Protein AF-0000000069290167 (afdb_homodimer)

Structure (mmCIF, N/CA/C/O backbone):
data_AF-0000000069290167-model_v1
#
loop_
_entity.id
_entity.type
_entity.pdbx_description
1 polymer 'inorganic diphosphatase'
#
loop_
_atom_site.group_PDB
_atom_site.id
_atom_site.type_symbol
_atom_site.label_atom_id
_atom_site.label_alt_id
_atom_site.label_comp_id
_atom_site.label_asym_id
_atom_site.label_entity_id
_atom_site.label_seq_id
_atom_site.pdbx_PDB_ins_code
_atom_site.Cartn_x
_atom_site.Cartn_y
_atom_site.Cartn_z
_atom_site.occupancy
_atom_site.B_iso_or_equiv
_atom_site.auth_seq_id
_atom_site.auth_comp_id
_atom_site.auth_asym_id
_atom_site.auth_atom_id
_atom_site.pdbx_PDB_model_num
ATOM 1 N N . PRO A 1 1 ? -34.781 -21.719 -12.031 1 25.48 1 PRO A N 1
ATOM 2 C CA . PRO A 1 1 ? -33.906 -22.531 -11.18 1 25.48 1 PRO A CA 1
ATOM 3 C C . PRO A 1 1 ? -32.5 -22 -11.141 1 25.48 1 PRO A C 1
ATOM 5 O O . PRO A 1 1 ? -31.859 -21.828 -12.188 1 25.48 1 PRO A O 1
ATOM 8 N N . TRP A 1 2 ? -32.188 -20.984 -10.352 1 29.31 2 TRP A N 1
ATOM 9 C CA . TRP A 1 2 ? -30.922 -20.266 -10.172 1 29.31 2 TRP A CA 1
ATOM 10 C C . TRP A 1 2 ? -29.797 -21.234 -9.797 1 29.31 2 TRP A C 1
ATOM 12 O O . TRP A 1 2 ? -29.953 -22.062 -8.898 1 29.31 2 TRP A O 1
ATOM 22 N N . TYR A 1 3 ? -29.016 -21.828 -10.672 1 30.8 3 TYR A N 1
ATOM 23 C CA . TYR A 1 3 ? -27.938 -22.797 -10.492 1 30.8 3 TYR A CA 1
ATOM 24 C C . TYR A 1 3 ? -27 -22.375 -9.367 1 30.8 3 TYR A C 1
ATOM 26 O O . TYR A 1 3 ? -26.391 -21.312 -9.422 1 30.8 3 TYR A O 1
ATOM 34 N N . ALA A 1 4 ? -27.375 -22.625 -8.078 1 32.25 4 ALA A N 1
ATOM 35 C CA . ALA A 1 4 ? -26.531 -22.547 -6.883 1 32.25 4 ALA A CA 1
ATOM 36 C C . ALA A 1 4 ? -25.203 -23.266 -7.086 1 32.25 4 ALA A C 1
ATOM 38 O O . ALA A 1 4 ? -25.188 -24.469 -7.359 1 32.25 4 ALA A O 1
ATOM 39 N N . THR A 1 5 ? -24.297 -22.688 -7.746 1 39.91 5 THR A N 1
ATOM 40 C CA . THR A 1 5 ? -22.984 -23.344 -7.711 1 39.91 5 THR A CA 1
ATOM 41 C C . THR A 1 5 ? -22.672 -23.859 -6.309 1 39.91 5 THR A C 1
ATOM 43 O O . THR A 1 5 ? -22.797 -23.125 -5.324 1 39.91 5 THR A O 1
ATOM 46 N N . PRO A 1 6 ? -22.719 -25.109 -5.984 1 36.62 6 PRO A N 1
ATOM 47 C CA . PRO A 1 6 ? -22.594 -25.719 -4.656 1 36.62 6 PRO A CA 1
ATOM 48 C C . PRO A 1 6 ? -21.469 -25.094 -3.828 1 36.62 6 PRO A C 1
ATOM 50 O O . PRO A 1 6 ? -20.312 -25.031 -4.281 1 36.62 6 PRO A O 1
ATOM 53 N N . ALA A 1 7 ? -21.719 -24.188 -3.002 1 40.5 7 ALA A N 1
ATOM 54 C CA . ALA A 1 7 ? -20.859 -23.594 -1.974 1 40.5 7 ALA A CA 1
ATOM 55 C C . ALA A 1 7 ? -19.984 -24.641 -1.307 1 40.5 7 ALA A C 1
ATOM 57 O O . ALA A 1 7 ? -18.859 -24.359 -0.917 1 40.5 7 ALA A O 1
ATOM 58 N N . ASP A 1 8 ? -20.359 -25.781 -1.118 1 41.16 8 ASP A N 1
ATOM 59 C CA . ASP A 1 8 ? -19.703 -26.875 -0.411 1 41.16 8 ASP A CA 1
ATOM 60 C C . ASP A 1 8 ? -18.422 -27.312 -1.132 1 41.16 8 ASP A C 1
ATOM 62 O O . ASP A 1 8 ? -17.391 -27.562 -0.495 1 41.16 8 ASP A O 1
ATOM 66 N N . ALA A 1 9 ? -18.469 -27.484 -2.406 1 40.62 9 ALA A N 1
ATOM 67 C CA . ALA A 1 9 ? -17.328 -27.984 -3.178 1 40.62 9 ALA A CA 1
ATOM 68 C C . ALA A 1 9 ? -16.219 -26.938 -3.24 1 40.62 9 ALA A C 1
ATOM 70 O O . ALA A 1 9 ? -15.031 -27.281 -3.248 1 40.62 9 ALA A O 1
ATOM 71 N N . SER A 1 10 ? -16.516 -25.641 -3.314 1 47.06 10 SER A N 1
ATOM 72 C CA . SER A 1 10 ? -15.523 -24.578 -3.336 1 47.06 10 SER A CA 1
ATOM 73 C C . SER A 1 10 ? -14.773 -24.484 -2.01 1 47.06 10 SER A C 1
ATOM 75 O O . SER A 1 10 ? -13.562 -24.266 -1.99 1 47.06 10 SER A O 1
ATOM 77 N N . GLU A 1 11 ? -15.523 -24.547 -0.899 1 51.75 11 GLU A N 1
ATOM 78 C CA . GLU A 1 11 ? -14.891 -24.578 0.418 1 51.75 11 GLU A CA 1
ATOM 79 C C . GLU A 1 11 ? -13.898 -25.734 0.535 1 51.75 11 GLU A C 1
ATOM 81 O O . GLU A 1 11 ? -12.836 -25.578 1.138 1 51.75 11 GLU A O 1
ATOM 86 N N . SER A 1 12 ? -14.383 -26.891 -0.003 1 53.22 12 SER A N 1
ATOM 87 C CA . SER A 1 12 ? -13.586 -28.109 0.056 1 53.22 12 SER A CA 1
ATOM 88 C C . SER A 1 12 ? -12.297 -27.969 -0.754 1 53.22 12 SER A C 1
ATOM 90 O O . SER A 1 12 ? -11.25 -28.5 -0.363 1 53.22 12 SER A O 1
ATOM 92 N N . MET A 1 13 ? -12.398 -27.266 -1.805 1 54.12 13 MET A N 1
ATOM 93 C CA . MET A 1 13 ? -11.227 -27.156 -2.664 1 54.12 13 MET A CA 1
ATOM 94 C C . MET A 1 13 ? -10.125 -26.344 -1.979 1 54.12 13 MET A C 1
ATOM 96 O O . MET A 1 13 ? -8.945 -26.672 -2.096 1 54.12 13 MET A O 1
ATOM 100 N N . TRP A 1 14 ? -10.562 -25.391 -1.121 1 61.56 14 TRP A N 1
ATOM 101 C CA . TRP A 1 14 ? -9.578 -24.531 -0.489 1 61.56 14 TRP A CA 1
ATOM 102 C C . TRP A 1 14 ? -8.789 -25.281 0.576 1 61.56 14 TRP A C 1
ATOM 104 O O . TRP A 1 14 ? -7.598 -25.016 0.773 1 61.56 14 TRP A O 1
ATOM 114 N N . HIS A 1 15 ? -9.492 -26.25 1.147 1 63.41 15 HIS A N 1
ATOM 115 C CA . HIS A 1 15 ? -8.836 -27.016 2.201 1 63.41 15 HIS A CA 1
ATOM 116 C C . HIS A 1 15 ? -7.961 -28.109 1.618 1 63.41 15 HIS A C 1
ATOM 118 O O . HIS A 1 15 ? -7.039 -28.594 2.281 1 63.41 15 HIS A O 1
ATOM 124 N N . LYS A 1 16 ? -8.172 -28.328 0.341 1 75.38 16 LYS A N 1
ATOM 125 C CA . LYS A 1 16 ? -7.48 -29.5 -0.19 1 75.38 16 LYS A CA 1
ATOM 126 C C . LYS A 1 16 ? -6.266 -29.094 -1.014 1 75.38 16 LYS A C 1
ATOM 128 O O . LYS A 1 16 ? -5.422 -29.922 -1.348 1 75.38 16 LYS A O 1
ATOM 133 N N . VAL A 1 17 ? -6.09 -27.797 -1.245 1 84.81 17 VAL A N 1
ATOM 134 C CA . VAL A 1 17 ? -4.984 -27.359 -2.084 1 84.81 17 VAL A CA 1
ATOM 135 C C . VAL A 1 17 ? -3.764 -27.062 -1.216 1 84.81 17 VAL A C 1
ATOM 137 O O . VAL A 1 17 ? -3.836 -26.25 -0.289 1 84.81 17 VAL A O 1
ATOM 140 N N . ASP A 1 18 ? -2.631 -27.781 -1.522 1 90.81 18 ASP A N 1
ATOM 141 C CA . ASP A 1 18 ? -1.394 -27.516 -0.8 1 90.81 18 ASP A CA 1
ATOM 142 C C . ASP A 1 18 ? -0.875 -26.109 -1.115 1 90.81 18 ASP A C 1
ATOM 144 O O . ASP A 1 18 ? -0.829 -25.703 -2.279 1 90.81 18 ASP A O 1
ATOM 148 N N . LEU A 1 19 ? -0.537 -25.422 -0.125 1 93.94 19 LEU A N 1
ATOM 149 C CA . LEU A 1 19 ? -0.001 -24.078 -0.269 1 93.94 19 LEU A CA 1
ATOM 150 C C . LEU A 1 19 ? 1.361 -24.109 -0.954 1 93.94 19 LEU A C 1
ATOM 152 O O . LEU A 1 19 ? 1.591 -23.359 -1.916 1 93.94 19 LEU A O 1
ATOM 156 N N . THR A 1 20 ? 2.271 -24.938 -0.465 1 96.5 20 THR A N 1
ATOM 157 C CA . THR A 1 20 ? 3.646 -24.969 -0.954 1 96.5 20 THR A CA 1
ATOM 158 C C . THR A 1 20 ? 3.785 -25.953 -2.115 1 96.5 20 THR A C 1
ATOM 160 O O . THR A 1 20 ? 3.029 -26.922 -2.213 1 96.5 20 THR A O 1
ATOM 163 N N . VAL A 1 21 ? 4.711 -25.656 -2.941 1 96.5 21 VAL A N 1
ATOM 164 C CA . VAL A 1 21 ? 5.016 -26.5 -4.086 1 96.5 21 VAL A CA 1
ATOM 165 C C . VAL A 1 21 ? 6.281 -27.312 -3.812 1 96.5 21 VAL A C 1
ATOM 167 O O . VAL A 1 21 ? 7.316 -26.75 -3.443 1 96.5 21 VAL A O 1
ATOM 170 N N . ARG A 1 22 ? 6.172 -28.562 -3.967 1 95.69 22 ARG A N 1
ATOM 171 C CA . ARG A 1 22 ? 7.309 -29.469 -3.816 1 95.69 22 ARG A CA 1
ATOM 172 C C . ARG A 1 22 ? 7.695 -30.094 -5.152 1 95.69 22 ARG A C 1
ATOM 174 O O . ARG A 1 22 ? 6.844 -30.281 -6.023 1 95.69 22 ARG A O 1
ATOM 181 N N . ASP A 1 23 ? 9 -30.297 -5.262 1 94.25 23 ASP A N 1
ATOM 182 C CA . ASP A 1 23 ? 9.438 -30.922 -6.508 1 94.25 23 ASP A CA 1
ATOM 183 C C . ASP A 1 23 ? 9.367 -32.438 -6.422 1 94.25 23 ASP A C 1
ATOM 185 O O . ASP A 1 23 ? 8.789 -33 -5.484 1 94.25 23 ASP A O 1
ATOM 189 N N . TRP A 1 24 ? 9.922 -33.094 -7.543 1 92.69 24 TRP A N 1
ATOM 190 C CA . TRP A 1 24 ? 9.812 -34.531 -7.668 1 92.69 24 TRP A CA 1
ATOM 191 C C . TRP A 1 24 ? 10.594 -35.25 -6.562 1 92.69 24 TRP A C 1
ATOM 193 O O . TRP A 1 24 ? 10.383 -36.438 -6.301 1 92.69 24 TRP A O 1
ATOM 203 N N . LEU A 1 25 ? 11.539 -34.594 -5.914 1 95.88 25 LEU A N 1
ATOM 204 C CA . LEU A 1 25 ? 12.32 -35.125 -4.809 1 95.88 25 LEU A CA 1
ATOM 205 C C . LEU A 1 25 ? 11.688 -34.781 -3.467 1 95.88 25 LEU A C 1
ATOM 207 O O . LEU A 1 25 ? 12.289 -35 -2.414 1 95.88 25 LEU A O 1
ATOM 211 N N . ASP A 1 26 ? 10.555 -34.125 -3.512 1 94.31 26 ASP A N 1
ATOM 212 C CA . ASP A 1 26 ? 9.805 -33.719 -2.33 1 94.31 26 ASP A CA 1
ATOM 213 C C . ASP A 1 26 ? 10.5 -32.531 -1.626 1 94.31 26 ASP A C 1
ATOM 215 O O . ASP A 1 26 ? 10.422 -32.406 -0.402 1 94.31 26 ASP A O 1
ATOM 219 N N . GLU A 1 27 ? 11.273 -31.844 -2.359 1 95.5 27 GLU A N 1
ATOM 220 C CA . GLU A 1 27 ? 11.938 -30.672 -1.821 1 95.5 27 GLU A CA 1
ATOM 221 C C . GLU A 1 27 ? 11.094 -29.406 -2.039 1 95.5 27 GLU A C 1
ATOM 223 O O . GLU A 1 27 ? 10.445 -29.266 -3.076 1 95.5 27 GLU A O 1
ATOM 228 N N . ASP A 1 28 ? 11.156 -28.531 -1.048 1 95.75 28 ASP A N 1
ATOM 229 C CA . ASP A 1 28 ? 10.469 -27.25 -1.151 1 95.75 28 ASP A CA 1
ATOM 230 C C . ASP A 1 28 ? 11.062 -26.406 -2.273 1 95.75 28 ASP A C 1
ATOM 232 O O . ASP A 1 28 ? 12.258 -26.109 -2.273 1 95.75 28 ASP A O 1
ATOM 236 N N . THR A 1 29 ? 10.258 -25.953 -3.252 1 96.62 29 THR A N 1
ATOM 237 C CA . THR A 1 29 ? 10.711 -25.188 -4.41 1 96.62 29 THR A CA 1
ATOM 238 C C . THR A 1 29 ? 10.773 -23.703 -4.086 1 96.62 29 THR A C 1
ATOM 240 O O . THR A 1 29 ? 11.367 -22.922 -4.836 1 96.62 29 THR A O 1
ATOM 243 N N . GLY A 1 30 ? 10.141 -23.25 -2.967 1 96.19 30 GLY A N 1
ATOM 244 C CA . GLY A 1 30 ? 10.016 -21.828 -2.652 1 96.19 30 GLY A CA 1
ATOM 245 C C . GLY A 1 30 ? 8.836 -21.172 -3.338 1 96.19 30 GLY A C 1
ATOM 246 O O . GLY A 1 30 ? 8.617 -19.969 -3.182 1 96.19 30 GLY A O 1
ATOM 247 N N . LEU A 1 31 ? 8.164 -21.938 -4.133 1 98.12 31 LEU A N 1
ATOM 248 C CA . LEU A 1 31 ? 6.973 -21.453 -4.809 1 98.12 31 LEU A CA 1
ATOM 249 C C . LEU A 1 31 ? 5.719 -21.781 -4.004 1 98.12 31 LEU A C 1
ATOM 251 O O . LEU A 1 31 ? 5.754 -22.625 -3.111 1 98.12 31 LEU A O 1
ATOM 255 N N . PHE A 1 32 ? 4.66 -21.078 -4.293 1 98.12 32 PHE A N 1
ATOM 256 C CA . PHE A 1 32 ? 3.371 -21.281 -3.643 1 98.12 32 PHE A CA 1
ATOM 257 C C . PHE A 1 32 ? 2.26 -21.422 -4.676 1 98.12 32 PHE A C 1
ATOM 259 O O . PHE A 1 32 ? 2.438 -21.062 -5.84 1 98.12 32 PHE A O 1
ATOM 266 N N . ARG A 1 33 ? 1.179 -22 -4.207 1 97.31 33 ARG A N 1
ATOM 267 C CA . ARG A 1 33 ? -0.04 -22.031 -5.008 1 97.31 33 ARG A CA 1
ATOM 268 C C . ARG A 1 33 ? -1.049 -21 -4.504 1 97.31 33 ARG A C 1
ATOM 270 O O . ARG A 1 33 ? -1.211 -20.828 -3.293 1 97.31 33 ARG A O 1
ATOM 277 N N . TYR A 1 34 ? -1.614 -20.266 -5.402 1 96.31 34 TYR A N 1
ATOM 278 C CA . TYR A 1 34 ? -2.76 -19.422 -5.062 1 96.31 34 TYR A CA 1
ATOM 279 C C . TYR A 1 34 ? -3.967 -19.781 -5.922 1 96.31 34 TYR A C 1
ATOM 281 O O . TYR A 1 34 ? -3.826 -20.406 -6.973 1 96.31 34 TYR A O 1
ATOM 289 N N . VAL A 1 35 ? -5.215 -19.438 -5.438 1 94.31 35 VAL A N 1
ATOM 290 C CA . VAL A 1 35 ? -6.457 -19.609 -6.184 1 94.31 35 VAL A CA 1
ATOM 291 C C . VAL A 1 35 ? -6.934 -18.25 -6.695 1 94.31 35 VAL A C 1
ATOM 293 O O . VAL A 1 35 ? -7.145 -17.328 -5.91 1 94.31 35 VAL A O 1
ATOM 296 N N . ASN A 1 36 ? -7.035 -18.156 -8.016 1 94.94 36 ASN A N 1
ATOM 297 C CA . ASN A 1 36 ? -7.473 -16.875 -8.586 1 94.94 36 ASN A CA 1
ATOM 298 C C . ASN A 1 36 ? -8.977 -16.688 -8.414 1 94.94 36 ASN A C 1
ATOM 300 O O . ASN A 1 36 ? -9.758 -17.594 -8.656 1 94.94 36 ASN A O 1
ATOM 304 N N . GLU A 1 37 ? -9.383 -15.531 -8.023 1 92.12 37 GLU A N 1
ATOM 305 C CA . GLU A 1 37 ? -10.789 -15.211 -7.762 1 92.12 37 GLU A CA 1
ATOM 306 C C . GLU A 1 37 ? -11.289 -14.117 -8.703 1 92.12 37 GLU A C 1
ATOM 308 O O . GLU A 1 37 ? -12.477 -14.062 -9.016 1 92.12 37 GLU A O 1
ATOM 313 N N . MET A 1 38 ? -10.438 -13.25 -9.109 1 93.25 38 MET A N 1
ATOM 314 C CA . MET A 1 38 ? -10.781 -12.133 -9.977 1 93.25 38 MET A CA 1
ATOM 315 C C . MET A 1 38 ? -9.742 -11.953 -11.086 1 93.25 38 MET A C 1
ATOM 317 O O . MET A 1 38 ? -8.633 -11.484 -10.828 1 93.25 38 MET A O 1
ATOM 321 N N . PRO A 1 39 ? -10.156 -12.281 -12.297 1 96.06 39 PRO A N 1
ATOM 322 C CA . PRO A 1 39 ? -9.211 -12.203 -13.414 1 96.06 39 PRO A CA 1
ATOM 323 C C . PRO A 1 39 ? -8.836 -10.766 -13.766 1 96.06 39 PRO A C 1
ATOM 325 O O . PRO A 1 39 ? -9.656 -9.852 -13.617 1 96.06 39 PRO A O 1
ATOM 328 N N . LEU A 1 40 ? -7.629 -10.609 -14.25 1 94.94 40 LEU A N 1
ATOM 329 C CA . LEU A 1 40 ? -7.188 -9.344 -14.812 1 94.94 40 LEU A CA 1
ATOM 330 C C . LEU A 1 40 ? -8.219 -8.797 -15.789 1 94.94 40 LEU A C 1
ATOM 332 O O . LEU A 1 40 ? -8.742 -9.531 -16.625 1 94.94 40 LEU A O 1
ATOM 336 N N . GLY A 1 41 ? -8.586 -7.445 -15.594 1 93.06 41 GLY A N 1
ATOM 337 C CA . GLY A 1 41 ? -9.484 -6.797 -16.531 1 93.06 41 GLY A CA 1
ATOM 338 C C . GLY A 1 41 ? -10.945 -6.961 -16.156 1 93.06 41 GLY A C 1
ATOM 339 O O . GLY A 1 41 ? -11.82 -6.352 -16.781 1 93.06 41 GLY A O 1
ATOM 340 N N . ALA A 1 42 ? -11.266 -7.902 -15.188 1 89.94 42 ALA A N 1
ATOM 341 C CA . ALA A 1 42 ? -12.648 -8.07 -14.75 1 89.94 42 ALA A CA 1
ATOM 342 C C . ALA A 1 42 ? -13.195 -6.785 -14.141 1 89.94 42 ALA A C 1
ATOM 344 O O . ALA A 1 42 ? -12.43 -5.977 -13.602 1 89.94 42 ALA A O 1
ATOM 345 N N . LEU A 1 43 ? -14.516 -6.594 -14.258 1 79.88 43 LEU A N 1
ATOM 346 C CA . LEU A 1 43 ? -15.164 -5.453 -13.625 1 79.88 43 LEU A CA 1
ATOM 347 C C . LEU A 1 43 ? -15.531 -5.766 -12.18 1 79.88 43 LEU A C 1
ATOM 349 O O . LEU A 1 43 ? -15.953 -6.883 -11.867 1 79.88 43 LEU A O 1
ATOM 353 N N . GLN A 1 44 ? -14.93 -5.082 -11.266 1 63.75 44 GLN A N 1
ATOM 354 C CA . GLN A 1 44 ? -15.211 -5.293 -9.852 1 63.75 44 GLN A CA 1
ATOM 355 C C . GLN A 1 44 ? -16.688 -5.082 -9.547 1 63.75 44 GLN A C 1
ATOM 357 O O . GLN A 1 44 ? -17.297 -4.117 -10.016 1 63.75 44 GLN A O 1
ATOM 362 N N . LYS A 1 45 ? -17.406 -6.316 -9.188 1 50.53 45 LYS A N 1
ATOM 363 C CA . LYS A 1 45 ? -18.797 -6.191 -8.75 1 50.53 45 LYS A CA 1
ATOM 364 C C . LYS A 1 45 ? -18.906 -5.301 -7.516 1 50.53 45 LYS A C 1
ATOM 366 O O . LYS A 1 45 ? -17.984 -5.262 -6.688 1 50.53 45 LYS A O 1
ATOM 371 N N . PHE A 1 46 ? -19.953 -4.457 -7.598 1 40.69 46 PHE A N 1
ATOM 372 C CA . PHE A 1 46 ? -20.312 -3.543 -6.52 1 40.69 46 PHE A CA 1
ATOM 373 C C . PHE A 1 46 ? -20.688 -4.312 -5.258 1 40.69 46 PHE A C 1
ATOM 375 O O . PHE A 1 46 ? -21.594 -5.148 -5.281 1 40.69 46 PHE A O 1
ATOM 382 N N . GLU A 1 47 ? -19.984 -5 -4.59 1 38.22 47 GLU A N 1
ATOM 383 C CA . GLU A 1 47 ? -20.641 -5.383 -3.342 1 38.22 47 GLU A CA 1
ATOM 384 C C . GLU A 1 47 ? -20.828 -4.176 -2.43 1 38.22 47 GLU A C 1
ATOM 386 O O . GLU A 1 47 ? -19.891 -3.441 -2.15 1 38.22 47 GLU A O 1
ATOM 391 N N . VAL A 1 48 ? -22.078 -3.504 -2.562 1 31.48 48 VAL A N 1
ATOM 392 C CA . VAL A 1 48 ? -22.484 -2.566 -1.521 1 31.48 48 VAL A CA 1
ATOM 393 C C . VAL A 1 48 ? -22.344 -3.223 -0.151 1 31.48 48 VAL A C 1
ATOM 395 O O . VAL A 1 48 ? -22.875 -4.316 0.077 1 31.48 48 VAL A O 1
ATOM 398 N N . GLN A 1 49 ? -21.312 -3.098 0.485 1 31.67 49 GLN A N 1
ATOM 399 C CA . GLN A 1 49 ? -21.438 -3.449 1.895 1 31.67 49 GLN A CA 1
ATOM 400 C C . GLN A 1 49 ? -22.75 -2.926 2.475 1 31.67 49 GLN A C 1
ATOM 402 O O . GLN A 1 49 ? -22.922 -1.72 2.664 1 31.67 49 GLN A O 1
ATOM 407 N N . THR A 1 50 ? -23.875 -3.572 1.972 1 28.38 50 THR A N 1
ATOM 408 C CA . THR A 1 50 ? -25.047 -3.406 2.83 1 28.38 50 THR A CA 1
ATOM 409 C C . THR A 1 50 ? -24.766 -3.961 4.227 1 28.38 50 THR A C 1
ATOM 411 O O . THR A 1 50 ? -24.609 -5.172 4.398 1 28.38 50 THR A O 1
ATOM 414 N N . THR A 1 51 ? -24 -3.463 5.059 1 28.05 51 THR A N 1
ATOM 415 C CA . THR A 1 51 ? -24.047 -3.814 6.473 1 28.05 51 THR A CA 1
ATOM 416 C C . THR A 1 51 ? -25.484 -3.906 6.961 1 28.05 51 THR A C 1
ATOM 418 O O . THR A 1 51 ? -25.766 -4.457 8.031 1 28.05 51 THR A O 1
ATOM 421 N N . LEU A 1 52 ? -26.469 -3.111 6.645 1 25.02 52 LEU A N 1
ATOM 422 C CA . LEU A 1 52 ? -27.391 -3.07 7.777 1 25.02 52 LEU A CA 1
ATOM 423 C C . LEU A 1 52 ? -28.25 -4.324 7.82 1 25.02 52 LEU A C 1
ATOM 425 O O . LEU A 1 52 ? -28.625 -4.785 8.898 1 25.02 52 LEU A O 1
ATOM 429 N N . ALA A 1 53 ? -29.109 -4.758 6.961 1 23.72 53 ALA A N 1
ATOM 430 C CA . ALA A 1 53 ? -30.297 -5.41 7.539 1 23.72 53 ALA A CA 1
ATOM 431 C C . ALA A 1 53 ? -30.016 -6.879 7.836 1 23.72 53 ALA A C 1
ATOM 433 O O . ALA A 1 53 ? -30.406 -7.395 8.891 1 23.72 53 ALA A O 1
ATOM 434 N N . THR A 1 54 ? -30.109 -7.934 6.961 1 25.58 54 THR A N 1
ATOM 435 C CA . THR A 1 54 ? -30.609 -9.25 7.352 1 25.58 54 THR A CA 1
ATOM 436 C C . THR A 1 54 ? -29.516 -10.07 8.016 1 25.58 54 THR A C 1
ATOM 438 O O . THR A 1 54 ? -28.328 -9.867 7.742 1 25.58 54 THR A O 1
ATOM 441 N N . ASN A 1 55 ? -29.703 -11.203 8.922 1 25.89 55 ASN A N 1
ATOM 442 C CA . ASN A 1 55 ? -29.234 -12.203 9.875 1 25.89 55 ASN A CA 1
ATOM 443 C C . ASN A 1 55 ? -28 -12.938 9.359 1 25.89 55 ASN A C 1
ATOM 445 O O . ASN A 1 55 ? -26.969 -12.977 10.023 1 25.89 55 ASN A O 1
ATOM 449 N N . VAL A 1 56 ? -27.891 -14.523 9.094 1 26.48 56 VAL A N 1
ATOM 450 C CA . VAL A 1 56 ? -27.156 -15.789 9.102 1 26.48 56 VAL A CA 1
ATOM 451 C C . VAL A 1 56 ? -26.234 -15.859 7.891 1 26.48 56 VAL A C 1
ATOM 453 O O . VAL A 1 56 ? -25.328 -16.703 7.836 1 26.48 56 VAL A O 1
ATOM 456 N N . ILE A 1 57 ? -26.312 -15.844 6.664 1 28.62 57 ILE A N 1
ATOM 457 C CA . ILE A 1 57 ? -25.203 -16.234 5.793 1 28.62 57 ILE A CA 1
ATOM 458 C C . ILE A 1 57 ? -24.047 -15.266 5.969 1 28.62 57 ILE A C 1
ATOM 460 O O . ILE A 1 57 ? -24.141 -14.094 5.59 1 28.62 57 ILE A O 1
ATOM 464 N N . ARG A 1 58 ? -23.062 -14.961 7.141 1 27.34 58 ARG A N 1
ATOM 465 C CA . ARG A 1 58 ? -22.562 -13.883 7.988 1 27.34 58 ARG A CA 1
ATOM 466 C C . ARG A 1 58 ? -21.406 -13.156 7.328 1 27.34 58 ARG A C 1
ATOM 468 O O . ARG A 1 58 ? -20.297 -13.695 7.258 1 27.34 58 ARG A O 1
ATOM 475 N N . GLU A 1 59 ? -21.422 -12.516 6.156 1 29.94 59 GLU A N 1
ATOM 476 C CA . GLU A 1 59 ? -20.578 -11.68 5.305 1 29.94 59 GLU A CA 1
ATOM 477 C C . GLU A 1 59 ? -19.844 -10.625 6.121 1 29.94 59 GLU A C 1
ATOM 479 O O . GLU A 1 59 ? -20.438 -9.641 6.559 1 29.94 59 GLU A O 1
ATOM 484 N N . ASP A 1 60 ? -19.031 -10.969 7.078 1 29.84 60 ASP A N 1
ATOM 485 C CA . ASP A 1 60 ? -18.516 -10.039 8.078 1 29.84 60 ASP A CA 1
ATOM 486 C C . ASP A 1 60 ? -17.984 -8.766 7.426 1 29.84 60 ASP A C 1
ATOM 488 O O . ASP A 1 60 ? -17.328 -8.82 6.387 1 29.84 60 ASP A O 1
ATOM 492 N N . ALA A 1 61 ? -18.5 -7.562 7.777 1 28.05 61 ALA A N 1
ATOM 493 C CA . ALA A 1 61 ? -18.656 -6.152 7.43 1 28.05 61 ALA A CA 1
ATOM 494 C C . ALA A 1 61 ? -17.297 -5.496 7.199 1 28.05 61 ALA A C 1
ATOM 496 O O . ALA A 1 61 ? -17.172 -4.555 6.41 1 28.05 61 ALA A O 1
ATOM 497 N N . LYS A 1 62 ? -16.406 -5.539 8.188 1 32.16 62 LYS A N 1
ATOM 498 C CA . LYS A 1 62 ? -15.43 -4.461 8.273 1 32.16 62 LYS A CA 1
ATOM 499 C C . LYS A 1 62 ? -14.367 -4.594 7.18 1 32.16 62 LYS A C 1
ATOM 501 O O . LYS A 1 62 ? -13.391 -3.85 7.164 1 32.16 62 LYS A O 1
ATOM 506 N N . GLY A 1 63 ? -14.094 -5.766 6.641 1 32.97 63 GLY A N 1
ATOM 507 C CA . GLY A 1 63 ? -12.836 -5.914 5.922 1 32.97 63 GLY A CA 1
ATOM 508 C C . GLY A 1 63 ? -12.781 -5.086 4.652 1 32.97 63 GLY A C 1
ATOM 509 O O . GLY A 1 63 ? -11.812 -4.355 4.426 1 32.97 63 GLY A O 1
ATOM 510 N N . SER A 1 64 ? -13.352 -5.672 3.549 1 31.75 64 SER A N 1
ATOM 511 C CA . SER A 1 64 ? -13.008 -5.223 2.205 1 31.75 64 SER A CA 1
ATOM 512 C C . SER A 1 64 ? -13.555 -3.824 1.934 1 31.75 64 SER A C 1
ATOM 514 O O . SER A 1 64 ? -14.758 -3.652 1.724 1 31.75 64 SER A O 1
ATOM 516 N N . ARG A 1 65 ? -13.125 -2.881 2.627 1 31.53 65 ARG A N 1
ATOM 517 C CA . ARG A 1 65 ? -13.602 -1.584 2.16 1 31.53 65 ARG A CA 1
AT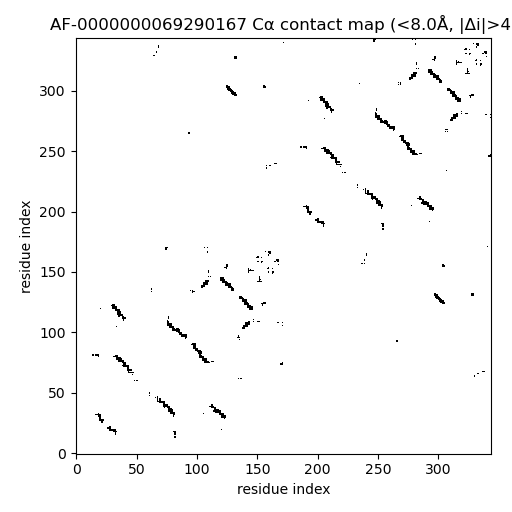OM 518 C C . ARG A 1 65 ? -13.352 -1.412 0.667 1 31.53 65 ARG A C 1
ATOM 520 O O . ARG A 1 65 ? -12.234 -1.08 0.256 1 31.53 65 ARG A O 1
ATOM 527 N N . LYS A 1 66 ? -14.008 -2.26 -0.138 1 32.66 66 LYS A N 1
ATOM 528 C CA . LYS A 1 66 ? -14.023 -2.166 -1.595 1 32.66 66 LYS A CA 1
ATOM 529 C C . LYS A 1 66 ? -14.547 -0.808 -2.055 1 32.66 66 LYS A C 1
ATOM 531 O O . LYS A 1 66 ? -15.703 -0.468 -1.81 1 32.66 66 LYS A O 1
ATOM 536 N N . LEU A 1 67 ? -13.914 0.198 -1.767 1 33.88 67 LEU A N 1
ATOM 537 C CA . LEU A 1 67 ? -14.359 1.39 -2.48 1 33.88 67 LEU A CA 1
ATOM 538 C C . LEU A 1 67 ? -14.664 1.065 -3.939 1 33.88 67 LEU A C 1
ATOM 540 O O . LEU A 1 67 ? -13.875 0.406 -4.613 1 33.88 67 LEU A O 1
ATOM 544 N N . GLN A 1 68 ? -15.953 0.988 -4.266 1 36.44 68 GLN A N 1
ATOM 545 C CA . GLN A 1 68 ? -16.75 0.692 -5.445 1 36.44 68 GLN A CA 1
ATOM 546 C C . GLN A 1 68 ? -16.312 1.543 -6.637 1 36.44 68 GLN A C 1
ATOM 548 O O . GLN A 1 68 ? -16.516 2.76 -6.641 1 36.44 68 GLN A O 1
ATOM 553 N N . ALA A 1 69 ? -15.117 1.784 -7.055 1 38.78 69 ALA A N 1
ATOM 554 C CA . ALA A 1 69 ? -15.148 2.42 -8.367 1 38.78 69 ALA A CA 1
ATOM 555 C C . ALA A 1 69 ? -15.883 1.549 -9.383 1 38.78 69 ALA A C 1
ATOM 557 O O . ALA A 1 69 ? -15.438 0.44 -9.695 1 38.78 69 ALA A O 1
ATOM 558 N N . PHE A 1 70 ? -17.141 1.591 -9.641 1 48.12 70 PHE A N 1
ATOM 559 C CA . PHE A 1 70 ? -18 1.081 -10.703 1 48.12 70 PHE A CA 1
ATOM 560 C C . PHE A 1 70 ? -17.328 1.27 -12.062 1 48.12 70 PHE A C 1
ATOM 562 O O . PHE A 1 70 ? -16.828 2.354 -12.375 1 48.12 70 PHE A O 1
ATOM 569 N N . GLY A 1 71 ? -16.781 0.275 -12.57 1 62.22 71 GLY A N 1
ATOM 570 C CA . GLY A 1 71 ? -16.641 0.268 -14.023 1 62.22 71 GLY A CA 1
ATOM 571 C C . GLY A 1 71 ? -15.203 0.174 -14.492 1 62.22 71 GLY A C 1
ATOM 572 O O . GLY A 1 71 ? -14.945 -0.033 -15.68 1 62.22 71 GLY A O 1
ATOM 573 N N . LYS A 1 72 ? -14.297 0.304 -13.523 1 74 72 LYS A N 1
ATOM 574 C CA . LYS A 1 72 ? -12.961 0.25 -14.109 1 74 72 LYS A CA 1
ATOM 575 C C . LYS A 1 72 ? -12.375 -1.157 -14.023 1 74 72 LYS A C 1
ATOM 577 O O . LYS A 1 72 ? -12.508 -1.826 -12.992 1 74 72 LYS A O 1
ATOM 582 N N . PRO A 1 73 ? -11.922 -1.647 -15.109 1 87.69 73 PRO A N 1
ATOM 583 C CA . PRO A 1 73 ? -11.258 -2.955 -15.086 1 87.69 73 PRO A CA 1
ATOM 584 C C . PRO A 1 73 ? -10.117 -3.021 -14.078 1 87.69 73 PRO A C 1
ATOM 586 O O . PRO A 1 73 ? -9.367 -2.051 -13.914 1 87.69 73 PRO A O 1
ATOM 589 N N . VAL A 1 74 ? -10.055 -4.18 -13.328 1 90 74 VAL A N 1
ATOM 590 C CA . VAL A 1 74 ? -8.969 -4.344 -12.367 1 90 74 VAL A CA 1
ATOM 591 C C . VAL A 1 74 ? -7.652 -4.582 -13.094 1 90 74 VAL A C 1
ATOM 593 O O . VAL A 1 74 ? -7.609 -5.312 -14.086 1 90 74 VAL A O 1
ATOM 596 N N . PRO A 1 75 ? -6.508 -4.043 -12.609 1 92.88 75 PRO A N 1
ATOM 597 C CA . PRO A 1 75 ? -5.23 -4.098 -13.328 1 92.88 75 PRO A CA 1
ATOM 598 C C . PRO A 1 75 ? -4.355 -5.266 -12.883 1 92.88 75 PRO A C 1
ATOM 600 O O . PRO A 1 75 ? -3.131 -5.215 -13.023 1 92.88 75 PRO A O 1
ATOM 603 N N . PHE A 1 76 ? -4.898 -6.309 -12.297 1 95.25 76 PHE A N 1
ATOM 604 C CA . PHE A 1 76 ? -4.156 -7.469 -11.82 1 95.25 76 PHE A CA 1
ATOM 605 C C . PHE A 1 76 ? -5.066 -8.688 -11.703 1 95.25 76 PHE A C 1
ATOM 607 O O . PHE A 1 76 ? -6.293 -8.555 -11.766 1 95.25 76 PHE A O 1
ATOM 614 N N . ASN A 1 77 ? -4.531 -9.883 -11.734 1 95.94 77 ASN A N 1
ATOM 615 C CA . ASN A 1 77 ? -5.234 -11.039 -11.195 1 95.94 77 ASN A CA 1
ATOM 616 C C . ASN A 1 77 ? -5.242 -11.039 -9.672 1 95.94 77 ASN A C 1
ATOM 618 O O . ASN A 1 77 ? -4.242 -10.688 -9.039 1 95.94 77 ASN A O 1
ATOM 622 N N . TYR A 1 78 ? -6.375 -11.383 -9.117 1 95.75 78 TYR A N 1
ATOM 623 C CA . TYR A 1 78 ? -6.539 -11.305 -7.668 1 95.75 78 TYR A CA 1
ATOM 624 C C . TYR A 1 78 ? -7.078 -12.609 -7.105 1 95.75 78 TYR A C 1
ATOM 626 O O . TYR A 1 78 ? -8.016 -13.195 -7.656 1 95.75 78 TYR A O 1
ATOM 634 N N . GLY A 1 79 ? -6.406 -13.047 -6.031 1 94.31 79 GLY A N 1
ATOM 635 C CA . GLY A 1 79 ? -6.852 -14.273 -5.398 1 94.31 79 GLY A CA 1
ATOM 636 C C . GLY A 1 79 ? -6.379 -14.414 -3.965 1 94.31 79 GLY A C 1
ATOM 637 O O . GLY A 1 79 ? -6.254 -13.422 -3.244 1 94.31 79 GLY A O 1
ATOM 638 N N . CYS A 1 80 ? -6.25 -15.672 -3.527 1 93.38 80 CYS A N 1
ATOM 639 C CA . CYS A 1 80 ? -5.848 -15.906 -2.146 1 93.38 80 CYS A CA 1
ATOM 640 C C . CYS A 1 80 ? -4.992 -17.156 -2.035 1 93.38 80 CYS A C 1
ATOM 642 O O . CYS A 1 80 ? -5.023 -18.016 -2.918 1 93.38 80 CYS A O 1
ATOM 644 N N . PHE A 1 81 ? -4.129 -17.188 -1.038 1 94.44 81 PHE A N 1
ATOM 645 C CA . PHE A 1 81 ? -3.385 -18.375 -0.682 1 94.44 81 PHE A CA 1
ATOM 646 C C . PHE A 1 81 ? -4.262 -19.359 0.099 1 94.44 81 PHE A C 1
ATOM 648 O O . PHE A 1 81 ? -4.859 -18.984 1.112 1 94.44 81 PHE A O 1
ATOM 655 N N . PRO A 1 82 ? -4.34 -20.562 -0.355 1 89.69 82 PRO A N 1
ATOM 656 C CA . PRO A 1 82 ? -5.086 -21.547 0.431 1 89.69 82 PRO A CA 1
ATOM 657 C C . PRO A 1 82 ? -4.426 -21.859 1.772 1 89.69 82 PRO A C 1
ATOM 659 O O . PRO A 1 82 ? -3.23 -21.609 1.948 1 89.69 82 PRO A O 1
ATOM 662 N N . GLN A 1 83 ? -5.188 -22.281 2.771 1 82.56 83 GLN A N 1
ATOM 663 C CA . GLN A 1 83 ? -4.73 -22.797 4.062 1 82.56 83 GLN A CA 1
ATOM 664 C C . GLN A 1 83 ? -4.094 -21.688 4.891 1 82.56 83 GLN A C 1
ATOM 666 O O . GLN A 1 83 ? -3.164 -21.938 5.664 1 82.56 83 GLN A O 1
ATOM 671 N N . THR A 1 84 ? -4.289 -20.5 4.633 1 80.44 84 THR A N 1
ATOM 672 C CA . THR A 1 84 ? -3.729 -19.391 5.406 1 80.44 84 THR A CA 1
ATOM 673 C C . THR A 1 84 ? -4.801 -18.734 6.273 1 80.44 84 THR A C 1
ATOM 675 O O . THR A 1 84 ? -4.59 -17.656 6.816 1 80.44 84 THR A O 1
ATOM 678 N N . TYR A 1 85 ? -5.836 -19.422 6.492 1 70.19 85 TYR A N 1
ATOM 679 C CA . TYR A 1 85 ? -6.883 -18.891 7.355 1 70.19 85 TYR A CA 1
ATOM 680 C C . TYR A 1 85 ? -6.367 -18.672 8.773 1 70.19 85 TYR A C 1
ATOM 682 O O . TYR A 1 85 ? -5.535 -19.438 9.266 1 70.19 85 TYR A O 1
ATOM 690 N N . ARG A 1 86 ? -6.414 -17.422 9.18 1 59.28 86 ARG A N 1
ATOM 691 C CA . ARG A 1 86 ? -5.965 -17.156 10.539 1 59.28 86 ARG A CA 1
ATOM 692 C C . ARG A 1 86 ? -7.059 -17.469 11.555 1 59.28 86 ARG A C 1
ATOM 694 O O . ARG A 1 86 ? -8.25 -17.359 11.25 1 59.28 86 ARG A O 1
ATOM 701 N N . ASP A 1 87 ? -6.582 -18.234 12.617 1 55.25 87 ASP A N 1
ATOM 702 C CA . ASP A 1 87 ? -7.453 -18.453 13.766 1 55.25 87 ASP A CA 1
ATOM 703 C C . ASP A 1 87 ? -7.984 -17.141 14.32 1 55.25 87 ASP A C 1
ATOM 705 O O . ASP A 1 87 ? -7.207 -16.234 14.648 1 55.25 87 ASP A O 1
ATOM 709 N N . PRO A 1 88 ? -9.305 -16.922 14.156 1 53.28 88 PRO A N 1
ATOM 710 C CA . PRO A 1 88 ? -9.891 -15.672 14.656 1 53.28 88 PRO A CA 1
ATOM 711 C C . PRO A 1 88 ? -9.375 -15.297 16.047 1 53.28 88 PRO A C 1
ATOM 713 O O . PRO A 1 88 ? -9.398 -14.117 16.406 1 53.28 88 PRO A O 1
ATOM 716 N N . GLN A 1 89 ? -8.969 -16.25 16.781 1 52.72 89 GLN A N 1
ATOM 717 C CA . GLN A 1 89 ? -8.508 -15.992 18.141 1 52.72 89 GLN A CA 1
ATOM 718 C C . GLN A 1 89 ? -7.074 -15.469 18.141 1 52.72 89 GLN A C 1
ATOM 720 O O . GLN A 1 89 ? -6.594 -14.961 19.156 1 52.72 89 GLN A O 1
ATOM 725 N N . GLU A 1 90 ? -6.441 -15.672 17.109 1 50.78 90 GLU A N 1
ATOM 726 C CA . GLU A 1 90 ? -5.027 -15.312 17.078 1 50.78 90 GLU A CA 1
ATOM 727 C C . GLU A 1 90 ? -4.82 -13.906 16.531 1 50.78 90 GLU A C 1
ATOM 729 O O . GLU A 1 90 ? -5.387 -13.547 15.5 1 50.78 90 GLU A O 1
ATOM 734 N N . ARG A 1 91 ? -4.547 -12.992 17.406 1 48.38 91 ARG A N 1
ATOM 735 C CA . ARG A 1 91 ? -4.254 -11.586 17.125 1 48.38 91 ARG A CA 1
ATOM 736 C C . ARG A 1 91 ? -2.992 -11.453 16.281 1 48.38 91 ARG A C 1
ATOM 738 O O . ARG A 1 91 ? -2.1 -12.305 16.359 1 48.38 91 ARG A O 1
ATOM 745 N N . ASP A 1 92 ? -3.133 -10.734 15.188 1 52.25 92 ASP A N 1
ATOM 746 C CA . ASP A 1 92 ? -1.922 -10.531 14.398 1 52.25 92 ASP A CA 1
ATOM 747 C C . ASP A 1 92 ? -0.769 -10.047 15.281 1 52.25 92 ASP A C 1
ATOM 749 O O . ASP A 1 92 ? -0.981 -9.312 16.234 1 52.25 92 ASP A O 1
ATOM 753 N N . ASP A 1 93 ? 0.208 -10.805 15.25 1 47.16 93 ASP A N 1
ATOM 754 C CA . ASP A 1 93 ? 1.349 -10.531 16.125 1 47.16 93 ASP A CA 1
ATOM 755 C C . ASP A 1 93 ? 1.807 -9.078 15.984 1 47.16 93 ASP A C 1
ATOM 757 O O . ASP A 1 93 ? 2.42 -8.531 16.906 1 47.16 93 ASP A O 1
ATOM 761 N N . ILE A 1 94 ? 1.645 -8.68 14.766 1 47 94 ILE A N 1
ATOM 762 C CA . ILE A 1 94 ? 2.311 -7.391 14.594 1 47 94 ILE A CA 1
ATOM 763 C C . ILE A 1 94 ? 1.398 -6.273 15.094 1 47 94 ILE A C 1
ATOM 765 O O . ILE A 1 94 ? 1.839 -5.383 15.828 1 47 94 ILE A O 1
ATOM 769 N N . TYR A 1 95 ? 0.165 -6.137 14.602 1 50.19 95 TYR A N 1
ATOM 770 C CA . TYR A 1 95 ? -0.65 -5.008 15.031 1 50.19 95 TYR A CA 1
ATOM 771 C C . TYR A 1 95 ? -1.755 -5.457 15.977 1 50.19 95 TYR A C 1
ATOM 773 O O . TYR A 1 95 ? -2.645 -4.676 16.328 1 50.19 95 TYR A O 1
ATOM 781 N N . ASP A 1 96 ? -1.43 -6.578 16.625 1 46.5 96 ASP A N 1
ATOM 782 C CA . ASP A 1 96 ? -2.428 -7.043 17.578 1 46.5 96 ASP A CA 1
ATOM 783 C C . ASP A 1 96 ? -3.834 -6.969 17 1 46.5 96 ASP A C 1
ATOM 785 O O . ASP A 1 96 ? -4.805 -6.738 17.719 1 46.5 96 ASP A O 1
ATOM 789 N N . ALA A 1 97 ? -3.799 -6.633 15.68 1 48.12 97 ALA A N 1
ATOM 790 C CA . ALA A 1 97 ? -5.129 -6.562 15.078 1 48.12 97 ALA A CA 1
ATOM 791 C C . ALA A 1 97 ? -5.723 -7.953 14.891 1 48.12 97 ALA A C 1
ATOM 793 O O . ALA A 1 97 ? -4.996 -8.922 14.656 1 48.12 97 ALA A O 1
ATOM 794 N N . PRO A 1 98 ? -6.914 -8.109 15.344 1 45.53 98 PRO A N 1
ATOM 795 C CA . PRO A 1 98 ? -7.559 -9.422 15.219 1 45.53 98 PRO A CA 1
ATOM 796 C C . PRO A 1 98 ? -7.422 -10.016 13.82 1 45.53 98 PRO A C 1
ATOM 798 O O . PRO A 1 98 ? -7.406 -9.281 12.828 1 45.53 98 PRO A O 1
ATOM 801 N N . GLY A 1 99 ? -6.695 -11.078 13.68 1 49.22 99 GLY A N 1
ATOM 802 C CA . GLY A 1 99 ? -6.664 -11.844 12.438 1 49.22 99 GLY A CA 1
ATOM 803 C C . GLY A 1 99 ? -8.047 -12.148 11.891 1 49.22 99 GLY A C 1
ATOM 804 O O . GLY A 1 99 ? -9 -12.336 12.656 1 49.22 99 GLY A O 1
ATOM 805 N N . ASP A 1 100 ? -8.461 -11.406 10.898 1 53.03 100 ASP A N 1
ATOM 806 C CA . ASP A 1 100 ? -9.703 -11.906 10.32 1 53.03 100 ASP A CA 1
ATOM 807 C C . ASP A 1 100 ? -9.516 -13.305 9.727 1 53.03 100 ASP A C 1
ATOM 809 O O . ASP A 1 100 ? -8.383 -13.727 9.484 1 53.03 100 ASP A O 1
ATOM 813 N N . ASP A 1 101 ? -10.422 -14.219 9.93 1 58.88 101 ASP A N 1
ATOM 814 C CA . ASP A 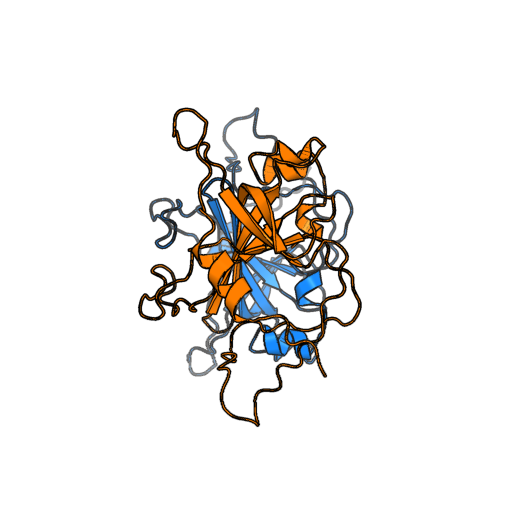1 101 ? -10.57 -15.578 9.43 1 58.88 101 ASP A CA 1
ATOM 815 C C . ASP A 1 101 ? -10.523 -15.609 7.902 1 58.88 101 ASP A C 1
ATOM 817 O O . ASP A 1 101 ? -11.188 -16.438 7.273 1 58.88 101 ASP A O 1
ATOM 821 N N . ASP A 1 102 ? -9.789 -14.531 7.312 1 68.38 102 ASP A N 1
ATOM 822 C CA . ASP A 1 102 ? -9.773 -14.57 5.852 1 68.38 102 ASP A CA 1
ATOM 823 C C . ASP A 1 102 ? -8.414 -15.016 5.328 1 68.38 102 ASP A C 1
ATOM 825 O O . ASP A 1 102 ? -7.383 -14.742 5.949 1 68.38 102 ASP A O 1
ATOM 829 N N . PRO A 1 103 ? -8.484 -15.875 4.273 1 83.12 103 PRO A N 1
ATOM 830 C CA . PRO A 1 103 ? -7.211 -16.234 3.65 1 83.12 103 PRO A CA 1
ATOM 831 C C . PRO A 1 103 ? -6.406 -15.008 3.213 1 83.12 103 PRO A C 1
ATOM 833 O O . PRO A 1 103 ? -6.973 -13.93 3.006 1 83.12 103 PRO A O 1
ATOM 836 N N . LEU A 1 104 ? -5.137 -15.172 3.184 1 90 104 LEU A N 1
ATOM 837 C CA . LEU A 1 104 ? -4.242 -14.102 2.77 1 90 104 LEU A CA 1
ATOM 838 C C . LEU A 1 104 ? -4.441 -13.758 1.296 1 90 104 LEU A C 1
ATOM 840 O O . LEU A 1 104 ? -4.453 -14.656 0.445 1 90 104 LEU A O 1
ATOM 844 N N . ASP A 1 105 ? -4.656 -12.516 0.957 1 92.19 105 ASP A N 1
ATOM 845 C CA . ASP A 1 105 ? -4.898 -12.016 -0.392 1 92.19 105 ASP A CA 1
ATOM 846 C C . ASP A 1 105 ? -3.621 -12.039 -1.228 1 92.19 105 ASP A C 1
ATOM 848 O O . ASP A 1 105 ? -2.525 -11.836 -0.702 1 92.19 105 ASP A O 1
ATOM 852 N N . VAL A 1 106 ? -3.861 -12.25 -2.52 1 96.31 106 VAL A N 1
ATOM 853 C CA . VAL A 1 106 ? -2.762 -12.297 -3.479 1 96.31 106 VAL A CA 1
ATOM 854 C C . VAL A 1 106 ? -3.037 -11.32 -4.621 1 96.31 106 VAL A C 1
ATOM 856 O O . VAL A 1 106 ? -4.152 -11.266 -5.145 1 96.31 106 VAL A O 1
ATOM 859 N N . ILE A 1 107 ? -2.082 -10.469 -4.926 1 96.31 107 ILE A N 1
ATOM 860 C CA . ILE A 1 107 ? -2.051 -9.664 -6.137 1 96.31 107 ILE A CA 1
ATOM 861 C C . ILE A 1 107 ? -1.044 -10.25 -7.125 1 96.31 107 ILE A C 1
ATOM 863 O O . ILE A 1 107 ? 0.167 -10.188 -6.895 1 96.31 107 ILE A O 1
ATOM 867 N N . ASP A 1 108 ? -1.529 -10.836 -8.188 1 98.25 108 ASP A N 1
ATOM 868 C CA . ASP A 1 108 ? -0.698 -11.406 -9.242 1 98.25 108 ASP A CA 1
ATOM 869 C C . ASP A 1 108 ? -0.455 -10.391 -10.359 1 98.25 108 ASP A C 1
ATOM 871 O O . ASP A 1 108 ? -1.393 -9.977 -11.047 1 98.25 108 ASP A O 1
ATOM 875 N N . LEU A 1 109 ? 0.829 -10.008 -10.617 1 97.75 109 LEU A N 1
ATOM 876 C CA . LEU A 1 109 ? 1.219 -8.945 -11.523 1 97.75 109 LEU A CA 1
ATOM 877 C C . LEU A 1 109 ? 1.248 -9.438 -12.969 1 97.75 109 LEU A C 1
ATOM 879 O O . LEU A 1 109 ? 1.468 -8.656 -13.898 1 97.75 109 LEU A O 1
ATOM 883 N N . SER A 1 110 ? 1.038 -10.695 -13.141 1 97.19 110 SER A N 1
ATOM 884 C CA . SER A 1 110 ? 1.168 -11.25 -14.484 1 97.19 110 SER A CA 1
ATOM 885 C C . SER A 1 110 ? 0.232 -10.555 -15.469 1 97.19 110 SER A C 1
ATOM 887 O O . SER A 1 110 ? -0.91 -10.234 -15.125 1 97.19 110 SER A O 1
ATOM 889 N N . PRO A 1 111 ? 0.756 -10.305 -16.672 1 96.19 111 PRO A N 1
ATOM 890 C CA . PRO A 1 111 ? -0.056 -9.586 -17.656 1 96.19 111 PRO A CA 1
ATOM 891 C C . PRO A 1 111 ? -1.097 -10.477 -18.328 1 96.19 111 PRO A C 1
ATOM 893 O O . PRO A 1 111 ? -1.95 -9.984 -19.062 1 96.19 111 PRO A O 1
ATOM 896 N N . GLN A 1 112 ? -1.069 -11.742 -18.156 1 97.25 112 GLN A N 1
ATOM 897 C CA . GLN A 1 112 ? -2.043 -12.664 -18.734 1 97.25 112 GLN A CA 1
ATOM 898 C C . GLN A 1 112 ? -3.221 -12.883 -17.781 1 97.25 112 GLN A C 1
ATOM 900 O O . GLN A 1 112 ? -3.037 -12.961 -16.578 1 97.25 112 GLN A O 1
ATOM 905 N N . VAL A 1 113 ? -4.363 -13.047 -18.359 1 97.06 113 VAL A N 1
ATOM 906 C CA . VAL A 1 113 ? -5.582 -13.289 -17.594 1 97.06 113 VAL A CA 1
ATOM 907 C C . VAL A 1 113 ? -5.543 -14.688 -17 1 97.06 113 VAL A C 1
ATOM 909 O O . VAL A 1 113 ? -5.23 -15.664 -17.688 1 97.06 113 VAL A O 1
ATOM 912 N N . VAL A 1 114 ? -5.754 -14.805 -15.727 1 97.25 114 VAL A N 1
ATOM 913 C CA . VAL A 1 114 ? -5.914 -16.078 -15.039 1 97.25 114 VAL A CA 1
ATOM 914 C C . VAL A 1 114 ? -7.391 -16.312 -14.711 1 97.25 114 VAL A C 1
ATOM 916 O O . VAL A 1 114 ? -8.039 -15.453 -14.109 1 97.25 114 VAL A O 1
ATOM 919 N N . GLY A 1 115 ? -7.949 -17.406 -15.062 1 95.12 115 GLY A N 1
ATOM 920 C CA . GLY A 1 115 ? -9.367 -17.703 -14.891 1 95.12 115 GLY A CA 1
ATOM 921 C C . GLY A 1 115 ? -9.773 -17.828 -13.438 1 95.12 115 GLY A C 1
ATOM 922 O O . GLY A 1 115 ? -8.961 -18.172 -12.578 1 95.12 115 GLY A O 1
ATOM 923 N N . VAL A 1 116 ? -11.086 -17.547 -13.172 1 92.38 116 VAL A N 1
ATOM 924 C CA . VAL A 1 116 ? -11.641 -17.703 -11.828 1 92.38 116 VAL A CA 1
ATOM 925 C C . VAL A 1 116 ? -11.516 -19.156 -11.375 1 92.38 116 VAL A C 1
ATOM 927 O O . VAL A 1 116 ? -11.836 -20.078 -12.133 1 92.38 116 VAL A O 1
ATOM 930 N N . GLY A 1 117 ? -11.055 -19.391 -10.164 1 91.81 117 GLY A N 1
ATOM 931 C CA . GLY A 1 117 ? -10.961 -20.719 -9.602 1 91.81 117 GLY A CA 1
ATOM 932 C C . GLY A 1 117 ? -9.688 -21.438 -9.984 1 91.81 117 GLY A C 1
ATOM 933 O O . GLY A 1 117 ? -9.383 -22.516 -9.445 1 91.81 117 GLY A O 1
ATOM 934 N N . LYS A 1 118 ? -8.938 -20.875 -10.914 1 95.31 118 LYS A N 1
ATOM 935 C CA . LYS A 1 118 ? -7.688 -21.516 -11.328 1 95.31 118 LYS A CA 1
ATOM 936 C C . LYS A 1 118 ? -6.652 -21.484 -10.203 1 95.31 118 LYS A C 1
ATOM 938 O O . LYS A 1 118 ? -6.527 -20.484 -9.5 1 95.31 118 LYS A O 1
ATOM 943 N N . ILE A 1 119 ? -6.02 -22.641 -9.984 1 96.56 119 ILE A N 1
ATOM 944 C CA . ILE A 1 119 ? -4.879 -22.734 -9.078 1 96.56 119 ILE A CA 1
ATOM 945 C C . ILE A 1 119 ? -3.584 -22.516 -9.859 1 96.56 119 ILE A C 1
ATOM 947 O O . ILE A 1 119 ? -3.344 -23.172 -10.875 1 96.56 119 ILE A O 1
ATOM 951 N N . ALA A 1 120 ? -2.742 -21.594 -9.438 1 97.69 120 ALA A N 1
ATOM 952 C CA . ALA A 1 120 ? -1.508 -21.266 -10.148 1 97.69 120 ALA A CA 1
ATOM 953 C C . ALA A 1 120 ? -0.311 -21.281 -9.195 1 97.69 120 ALA A C 1
ATOM 955 O O . ALA A 1 120 ? -0.444 -20.953 -8.016 1 97.69 120 ALA A O 1
ATOM 956 N N . CYS A 1 121 ? 0.859 -21.703 -9.719 1 98.19 121 CYS A N 1
ATOM 957 C CA . CYS A 1 121 ? 2.113 -21.578 -8.984 1 98.19 121 CYS A CA 1
ATOM 958 C C . CYS A 1 121 ? 2.664 -20.156 -9.086 1 98.19 121 CYS A C 1
ATOM 960 O O . CYS A 1 121 ? 2.629 -19.547 -10.164 1 98.19 121 CYS A O 1
ATOM 962 N N . CYS A 1 122 ? 3.062 -19.672 -7.965 1 98.69 122 CYS A N 1
ATOM 963 C CA . CYS A 1 122 ? 3.529 -18.281 -7.984 1 98.69 122 CYS A CA 1
ATOM 964 C C . CYS A 1 122 ? 4.754 -18.109 -7.094 1 98.69 122 CYS A C 1
ATOM 966 O O . CYS A 1 122 ? 5.066 -18.984 -6.281 1 98.69 122 CYS A O 1
ATOM 968 N N . ARG A 1 123 ? 5.461 -17.078 -7.34 1 98.56 123 ARG A N 1
ATOM 969 C CA . ARG A 1 123 ? 6.574 -16.609 -6.516 1 98.56 123 ARG A CA 1
ATOM 970 C C . ARG A 1 123 ? 6.234 -15.297 -5.824 1 98.56 123 ARG A C 1
ATOM 972 O O . ARG A 1 123 ? 5.871 -14.32 -6.484 1 98.56 123 ARG A O 1
ATOM 979 N N . PRO A 1 124 ? 6.27 -15.273 -4.461 1 98.12 124 PRO A N 1
ATOM 980 C CA . PRO A 1 124 ? 6.113 -13.992 -3.771 1 98.12 124 PRO A CA 1
ATOM 981 C C . PRO A 1 124 ? 7.27 -13.031 -4.043 1 98.12 124 PRO A C 1
ATOM 983 O O . PRO A 1 124 ? 8.43 -13.445 -4.051 1 98.12 124 PRO A O 1
ATOM 986 N N . LEU A 1 125 ? 6.922 -11.75 -4.305 1 97.75 125 LEU A N 1
ATOM 987 C CA . LEU A 1 125 ? 7.926 -10.719 -4.543 1 97.75 125 LEU A CA 1
ATOM 988 C C . LEU A 1 125 ? 7.988 -9.742 -3.369 1 97.75 125 LEU A C 1
ATOM 990 O O . LEU A 1 125 ? 9.055 -9.188 -3.076 1 97.75 125 LEU A O 1
ATOM 994 N N . GLY A 1 126 ? 6.961 -9.5 -2.75 1 96.44 126 GLY A N 1
ATOM 995 C CA . GLY A 1 126 ? 6.777 -8.523 -1.69 1 96.44 126 GLY A CA 1
ATOM 996 C C . GLY A 1 126 ? 5.367 -8.508 -1.131 1 96.44 126 GLY A C 1
ATOM 997 O O . GLY A 1 126 ? 4.586 -9.43 -1.377 1 96.44 126 GLY A O 1
ATOM 998 N N . ALA A 1 127 ? 5.059 -7.602 -0.261 1 95 127 ALA A N 1
ATOM 999 C CA . ALA A 1 127 ? 3.74 -7.449 0.345 1 95 127 ALA A CA 1
ATOM 1000 C C . ALA A 1 127 ? 3.369 -5.977 0.486 1 95 127 ALA A C 1
ATOM 1002 O O . ALA A 1 127 ? 4.246 -5.113 0.567 1 95 127 ALA A O 1
ATOM 1003 N N . VAL A 1 128 ? 2.125 -5.754 0.411 1 90.56 128 VAL A N 1
ATOM 1004 C CA . VAL A 1 128 ? 1.586 -4.422 0.658 1 90.56 128 VAL A CA 1
ATOM 1005 C C . VAL A 1 128 ? 0.528 -4.488 1.756 1 90.56 128 VAL A C 1
ATOM 1007 O O . VAL A 1 128 ? -0.192 -5.48 1.875 1 90.56 128 VAL A O 1
ATOM 1010 N N . CYS A 1 129 ? 0.478 -3.465 2.574 1 90.31 129 CYS A N 1
ATOM 1011 C CA . CYS A 1 129 ? -0.474 -3.389 3.676 1 90.31 129 CYS A CA 1
ATOM 1012 C C . CYS A 1 129 ? -1.104 -2.004 3.76 1 90.31 129 CYS A C 1
ATOM 1014 O O . CYS A 1 129 ? -0.413 -0.994 3.619 1 90.31 129 CYS A O 1
ATOM 1016 N N . LEU A 1 130 ? -2.393 -1.943 3.812 1 88.06 130 LEU A N 1
ATOM 1017 C CA . LEU A 1 130 ? -3.109 -0.725 4.168 1 88.06 130 LEU A CA 1
ATOM 1018 C C . LEU A 1 130 ? -3.684 -0.824 5.578 1 88.06 130 LEU A C 1
ATOM 1020 O O . LEU A 1 130 ? -4.371 -1.794 5.91 1 88.06 130 LEU A O 1
ATOM 1024 N N . ILE A 1 131 ? -3.305 0.048 6.449 1 87.88 131 ILE A N 1
ATOM 1025 C CA . ILE A 1 131 ? -3.883 0.127 7.785 1 87.88 131 ILE A CA 1
ATOM 1026 C C . ILE A 1 131 ? -4.953 1.217 7.82 1 87.88 131 ILE A C 1
ATOM 1028 O O . ILE A 1 131 ? -4.691 2.363 7.445 1 87.88 131 ILE A O 1
ATOM 1032 N N . ASP A 1 132 ? -6.168 0.803 8.195 1 84.56 132 ASP A N 1
ATOM 1033 C CA . ASP A 1 132 ? -7.305 1.713 8.328 1 84.56 132 ASP A CA 1
ATOM 1034 C C . ASP A 1 132 ? -8.133 1.385 9.57 1 84.56 132 ASP A C 1
ATOM 1036 O O . ASP A 1 132 ? -8.633 0.267 9.711 1 84.56 132 ASP A O 1
ATOM 1040 N N . GLU A 1 133 ? -8.273 2.473 10.422 1 86.31 133 GLU A N 1
ATOM 1041 C CA . GLU A 1 133 ? -9.094 2.33 11.625 1 86.31 133 GLU A CA 1
ATOM 1042 C C . GLU A 1 133 ? -8.688 1.093 12.422 1 86.31 133 GLU A C 1
ATOM 1044 O O . GLU A 1 133 ? -9.547 0.305 12.828 1 86.31 133 GLU A O 1
ATOM 1049 N N . GLY A 1 134 ? -7.375 0.976 12.508 1 82.44 134 GLY A N 1
ATOM 1050 C CA . GLY A 1 134 ? -6.82 -0.088 13.336 1 82.44 134 GLY A CA 1
ATOM 1051 C C . GLY A 1 134 ? -6.832 -1.44 12.648 1 82.44 134 GLY A C 1
ATOM 1052 O O . GLY A 1 134 ? -6.488 -2.455 13.258 1 82.44 134 GLY A O 1
ATOM 1053 N N . GLN A 1 135 ? -7.27 -1.563 11.453 1 81.31 135 GLN A N 1
ATOM 1054 C CA . GLN A 1 135 ? -7.312 -2.826 10.719 1 81.31 135 GLN A CA 1
ATOM 1055 C C . GLN A 1 135 ? -6.262 -2.857 9.617 1 81.31 135 GLN A C 1
ATOM 1057 O O . GLN A 1 135 ? -6.16 -1.921 8.82 1 81.31 135 GLN A O 1
ATOM 1062 N N . ALA A 1 136 ? -5.508 -3.93 9.688 1 85.62 136 ALA A N 1
ATOM 1063 C CA . ALA A 1 136 ? -4.5 -4.133 8.648 1 85.62 136 ALA A CA 1
ATOM 1064 C C . ALA A 1 136 ? -5.02 -5.062 7.559 1 85.62 136 ALA A C 1
ATOM 1066 O O . ALA A 1 136 ? -5.645 -6.086 7.852 1 85.62 136 ALA A O 1
ATOM 1067 N N . ASP A 1 137 ? -4.824 -4.668 6.336 1 83.94 137 ASP A N 1
ATOM 1068 C CA . ASP A 1 137 ? -5.141 -5.492 5.176 1 83.94 137 ASP A CA 1
ATOM 1069 C C . ASP A 1 137 ? -3.883 -5.832 4.379 1 83.94 137 ASP A C 1
ATOM 1071 O O . ASP A 1 137 ? -3.391 -5.004 3.609 1 83.94 137 ASP A O 1
ATOM 1075 N N . TRP A 1 138 ? -3.389 -7.059 4.586 1 89.62 138 TRP A N 1
ATOM 1076 C CA . TRP A 1 138 ? -2.164 -7.512 3.932 1 89.62 138 TRP A CA 1
ATOM 1077 C C . TRP A 1 138 ? -2.479 -8.219 2.615 1 89.62 138 TRP A C 1
ATOM 1079 O O . TRP A 1 138 ? -3.408 -9.023 2.543 1 89.62 138 TRP A O 1
ATOM 1089 N N . LYS A 1 139 ? -1.769 -7.84 1.597 1 90.94 139 LYS A N 1
ATOM 1090 C CA . LYS A 1 139 ? -1.826 -8.5 0.294 1 90.94 139 LYS A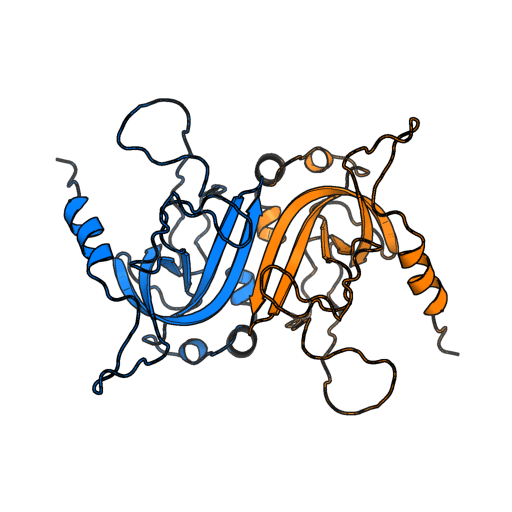 CA 1
ATOM 1091 C C . LYS A 1 139 ? -0.43 -8.859 -0.2 1 90.94 139 LYS A C 1
ATOM 1093 O O . LYS A 1 139 ? 0.49 -8.047 -0.139 1 90.94 139 LYS A O 1
ATOM 1098 N N . ILE A 1 140 ? -0.23 -10.109 -0.595 1 96.38 140 ILE A N 1
ATOM 1099 C CA . ILE A 1 140 ? 1.055 -10.562 -1.113 1 96.38 140 ILE A CA 1
ATOM 1100 C C . ILE A 1 140 ? 1.123 -10.312 -2.617 1 96.38 140 ILE A C 1
ATOM 1102 O O . ILE A 1 140 ? 0.185 -10.641 -3.35 1 96.38 140 ILE A O 1
ATOM 1106 N N . ILE A 1 141 ? 2.186 -9.664 -3.041 1 97.19 141 ILE A N 1
ATOM 1107 C CA . ILE A 1 141 ? 2.443 -9.422 -4.457 1 97.19 141 ILE A CA 1
ATOM 1108 C C . ILE A 1 141 ? 3.223 -10.594 -5.047 1 97.19 141 ILE A C 1
ATOM 1110 O O . ILE A 1 141 ? 4.285 -10.961 -4.535 1 97.19 141 ILE A O 1
ATOM 1114 N N . VAL A 1 142 ? 2.695 -11.18 -6.121 1 98.56 142 VAL A N 1
ATOM 1115 C CA . VAL A 1 142 ? 3.342 -12.367 -6.672 1 98.56 142 VAL A CA 1
ATOM 1116 C C . VAL A 1 142 ? 3.436 -12.242 -8.195 1 98.56 142 VAL A C 1
ATOM 1118 O O . VAL A 1 142 ? 2.848 -11.336 -8.781 1 98.56 142 VAL A O 1
ATOM 1121 N N . VAL A 1 143 ? 4.238 -13.047 -8.781 1 98.62 143 VAL A N 1
ATOM 1122 C CA . VAL A 1 143 ? 4.16 -13.352 -10.211 1 98.62 143 VAL A CA 1
ATOM 1123 C C . VAL A 1 143 ? 3.818 -14.828 -10.406 1 98.62 143 VAL A C 1
ATOM 1125 O O . VAL A 1 143 ? 4.281 -15.688 -9.656 1 98.62 143 VAL A O 1
ATOM 1128 N N . ASN A 1 144 ? 2.938 -15.102 -11.352 1 98.62 144 ASN A N 1
ATOM 1129 C CA . ASN A 1 144 ? 2.611 -16.453 -11.781 1 98.62 144 ASN A CA 1
ATOM 1130 C C . ASN A 1 144 ? 3.752 -17.078 -12.586 1 98.62 144 ASN A C 1
ATOM 1132 O O . ASN A 1 144 ? 4.078 -16.609 -13.672 1 98.62 144 ASN A O 1
ATOM 1136 N N . THR A 1 145 ? 4.355 -18.141 -12.07 1 98.31 145 THR A N 1
ATOM 1137 C CA . THR A 1 145 ? 5.562 -18.703 -12.672 1 98.31 145 THR A CA 1
ATOM 1138 C C . THR A 1 145 ? 5.203 -19.656 -13.812 1 98.31 145 THR A C 1
ATOM 1140 O O . THR A 1 145 ? 6.086 -20.125 -14.531 1 98.31 145 THR A O 1
ATOM 1143 N N . GLU A 1 146 ? 3.93 -19.922 -14.016 1 97.5 146 GLU A N 1
ATOM 1144 C CA . GLU A 1 146 ? 3.477 -20.859 -15.039 1 97.5 146 GLU A CA 1
ATOM 1145 C C . GLU A 1 146 ? 3.188 -20.156 -16.359 1 97.5 146 GLU A C 1
ATOM 1147 O O . GLU A 1 146 ? 2.924 -20.797 -17.375 1 97.5 146 GLU A O 1
ATOM 1152 N N . LEU A 1 147 ? 3.199 -18.875 -16.344 1 96.19 147 LEU A N 1
ATOM 1153 C CA . LEU A 1 147 ? 2.836 -18.094 -17.531 1 96.19 147 LEU A CA 1
ATOM 1154 C C . LEU A 1 147 ? 4.074 -17.734 -18.344 1 96.19 147 LEU A C 1
ATOM 1156 O O . LEU A 1 147 ? 5.195 -17.797 -17.828 1 96.19 147 LEU A O 1
ATOM 1160 N N . GLU A 1 148 ? 3.85 -17.391 -19.578 1 94.5 148 GLU A N 1
ATOM 1161 C CA . GLU A 1 148 ? 4.941 -17.016 -20.469 1 94.5 148 GLU A CA 1
ATOM 1162 C C . GLU A 1 148 ? 5.363 -15.57 -20.266 1 94.5 148 GLU A C 1
ATOM 1164 O O . GLU A 1 148 ? 4.578 -14.75 -19.781 1 94.5 148 GLU A O 1
ATOM 1169 N N . GLY A 1 149 ? 6.707 -15.281 -20.609 1 95.56 149 GLY A N 1
ATOM 1170 C CA . GLY A 1 149 ? 7.207 -13.914 -20.562 1 95.56 149 GLY A CA 1
ATOM 1171 C C . GLY A 1 149 ? 8.203 -13.688 -19.438 1 95.56 149 GLY A C 1
ATOM 1172 O O . GLY A 1 149 ? 8.281 -14.469 -18.5 1 95.56 149 GLY A O 1
ATOM 1173 N N . PRO A 1 150 ? 8.922 -12.664 -19.516 1 97.5 150 PRO A N 1
ATOM 1174 C CA . PRO A 1 150 ? 10.039 -12.414 -18.594 1 97.5 150 PRO A CA 1
ATOM 1175 C C . PRO A 1 150 ? 9.578 -12.102 -17.172 1 97.5 150 PRO A C 1
ATOM 1177 O O . PRO A 1 150 ? 10.305 -12.367 -16.219 1 97.5 150 PRO A O 1
ATOM 1180 N N . LEU A 1 151 ? 8.375 -11.547 -17.016 1 97.69 151 LEU A N 1
ATOM 1181 C CA . LEU A 1 151 ? 7.918 -11.156 -15.695 1 97.69 151 LEU A CA 1
ATOM 1182 C C . LEU A 1 151 ? 7.766 -12.375 -14.789 1 97.69 151 LEU A C 1
ATOM 1184 O O . LEU A 1 151 ? 7.965 -12.281 -13.578 1 97.69 151 LEU A O 1
ATOM 1188 N N . ALA A 1 152 ? 7.453 -13.5 -15.367 1 97.88 152 ALA A N 1
ATOM 1189 C CA . ALA A 1 152 ? 7.277 -14.742 -14.617 1 97.88 152 ALA A CA 1
ATOM 1190 C C . ALA A 1 152 ? 8.57 -15.133 -13.898 1 97.88 152 ALA A C 1
ATOM 1192 O O . ALA A 1 152 ? 8.547 -15.938 -12.961 1 97.88 152 ALA A O 1
ATOM 1193 N N . SER A 1 153 ? 9.719 -14.555 -14.281 1 97.44 153 SER A N 1
ATOM 1194 C CA . SER A 1 153 ? 11.008 -14.93 -13.703 1 97.44 153 SER A CA 1
ATOM 1195 C C . SER A 1 153 ? 11.453 -13.922 -12.648 1 97.44 153 SER A C 1
ATOM 1197 O O . SER A 1 153 ? 12.492 -14.102 -12.008 1 97.44 153 SER A O 1
ATOM 1199 N N . ALA A 1 154 ? 10.688 -12.852 -12.469 1 97.69 154 ALA A N 1
ATOM 1200 C CA . ALA A 1 154 ? 11.07 -11.836 -11.492 1 97.69 154 ALA A CA 1
ATOM 1201 C C . ALA A 1 154 ? 11.172 -12.43 -10.094 1 97.69 154 ALA A C 1
ATOM 1203 O O . ALA A 1 154 ? 10.336 -13.258 -9.695 1 97.69 154 ALA A O 1
A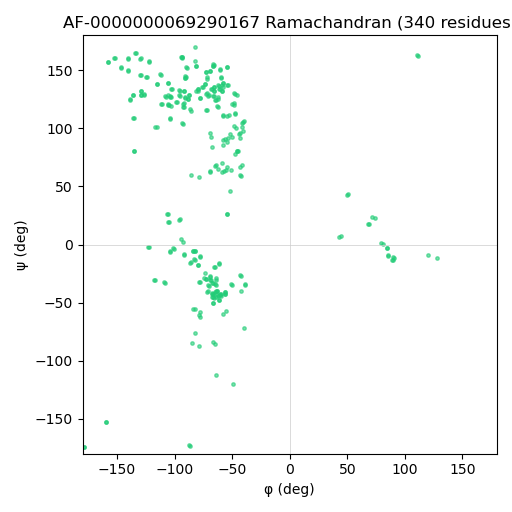TOM 1204 N N . ARG A 1 155 ? 12.156 -11.938 -9.289 1 97.19 155 ARG A N 1
ATOM 1205 C CA . ARG A 1 155 ? 12.375 -12.492 -7.961 1 97.19 155 ARG A CA 1
ATOM 1206 C C . ARG A 1 155 ? 12.273 -11.414 -6.891 1 97.19 155 ARG A C 1
ATOM 1208 O O . ARG A 1 155 ? 12.477 -11.688 -5.707 1 97.19 155 ARG A O 1
ATOM 1215 N N . SER A 1 156 ? 12.062 -10.203 -7.301 1 95.25 156 SER A N 1
ATOM 1216 C CA . SER A 1 156 ? 11.883 -9.07 -6.402 1 95.25 156 SER A CA 1
ATOM 1217 C C . SER A 1 156 ? 11.016 -7.992 -7.039 1 95.25 156 SER A C 1
ATOM 1219 O O . SER A 1 156 ? 10.742 -8.031 -8.242 1 95.25 156 SER A O 1
ATOM 1221 N N . ILE A 1 157 ? 10.477 -7.137 -6.223 1 93.56 157 ILE A N 1
ATOM 1222 C CA . ILE A 1 157 ? 9.711 -5.996 -6.715 1 93.56 157 ILE A CA 1
ATOM 1223 C C . ILE A 1 157 ? 10.578 -5.168 -7.664 1 93.56 157 ILE A C 1
ATOM 1225 O O . ILE A 1 157 ? 10.109 -4.75 -8.727 1 93.56 157 ILE A O 1
ATOM 1229 N N . GLU A 1 158 ? 11.828 -5.004 -7.301 1 90.5 158 GLU A N 1
ATOM 1230 C CA . GLU A 1 158 ? 12.758 -4.25 -8.133 1 90.5 158 GLU A CA 1
ATOM 1231 C C . GLU A 1 158 ? 12.93 -4.902 -9.508 1 90.5 158 GLU A C 1
ATOM 1233 O O . GLU A 1 158 ? 12.875 -4.223 -10.531 1 90.5 158 GLU A O 1
ATOM 1238 N N . GLU A 1 159 ? 13.141 -6.176 -9.492 1 94.12 159 GLU A N 1
ATOM 1239 C CA . GLU A 1 159 ? 13.297 -6.887 -10.75 1 94.12 159 GLU A CA 1
ATOM 1240 C C . GLU A 1 159 ? 12.023 -6.812 -11.586 1 94.12 159 GLU A C 1
ATOM 1242 O O . GLU A 1 159 ? 12.086 -6.637 -12.805 1 94.12 159 GLU A O 1
ATOM 1247 N N . ALA A 1 160 ? 10.859 -6.934 -10.922 1 96.12 160 ALA A N 1
ATOM 1248 C CA . ALA A 1 160 ? 9.594 -6.82 -11.633 1 96.12 160 ALA A CA 1
ATOM 1249 C C . ALA A 1 160 ? 9.453 -5.453 -12.305 1 96.12 160 ALA A C 1
ATOM 1251 O O . ALA A 1 160 ? 8.992 -5.355 -13.438 1 96.12 160 ALA A O 1
ATOM 1252 N N . GLU A 1 161 ? 9.844 -4.383 -11.555 1 91.31 161 GLU A N 1
ATOM 1253 C CA . GLU A 1 161 ? 9.766 -3.035 -12.109 1 91.31 161 GLU A CA 1
ATOM 1254 C C . GLU A 1 161 ? 10.703 -2.871 -13.305 1 91.31 161 GLU A C 1
ATOM 1256 O O . GLU A 1 161 ? 10.359 -2.205 -14.281 1 91.31 161 GLU A O 1
ATOM 1261 N N . ARG A 1 162 ? 11.883 -3.428 -13.219 1 92.06 162 ARG A N 1
ATOM 1262 C CA . ARG A 1 162 ? 12.828 -3.369 -14.328 1 92.06 162 ARG A CA 1
ATOM 1263 C C . ARG A 1 162 ? 12.273 -4.078 -15.562 1 92.06 162 ARG A C 1
ATOM 1265 O O . ARG A 1 162 ? 12.391 -3.574 -16.688 1 92.06 162 ARG A O 1
ATOM 1272 N N . ILE A 1 163 ? 11.688 -5.219 -15.367 1 95.56 163 ILE A N 1
ATOM 1273 C CA . ILE A 1 163 ? 11.172 -6.055 -16.453 1 95.56 163 ILE A CA 1
ATOM 1274 C C . ILE A 1 163 ? 9.922 -5.418 -17.047 1 95.56 163 ILE A C 1
ATOM 1276 O O . ILE A 1 163 ? 9.734 -5.422 -18.266 1 95.56 163 ILE A O 1
ATOM 1280 N N . ALA A 1 164 ? 9.039 -4.863 -16.188 1 94.56 164 ALA A N 1
ATOM 1281 C CA . ALA A 1 164 ? 7.773 -4.262 -16.594 1 94.56 164 ALA A CA 1
ATOM 1282 C C . ALA A 1 164 ? 7.555 -2.924 -15.883 1 94.56 164 ALA A C 1
ATOM 1284 O O . ALA A 1 164 ? 6.746 -2.828 -14.961 1 94.56 164 ALA A O 1
ATOM 1285 N N . PRO A 1 165 ? 8.203 -1.857 -16.422 1 89.31 165 PRO A N 1
ATOM 1286 C CA . PRO A 1 165 ? 8.078 -0.546 -15.781 1 89.31 165 PRO A CA 1
ATOM 1287 C C . PRO A 1 165 ? 6.633 -0.071 -15.688 1 89.31 165 PRO A C 1
ATOM 1289 O O . PRO A 1 165 ? 5.879 -0.179 -16.656 1 89.31 165 PRO A O 1
ATOM 1292 N N . GLY A 1 166 ? 6.188 0.412 -14.461 1 84.88 166 GLY A N 1
ATOM 1293 C CA . GLY A 1 166 ? 4.855 0.958 -14.266 1 84.88 166 GLY A CA 1
ATOM 1294 C C . GLY A 1 166 ? 3.836 -0.088 -13.859 1 84.88 166 GLY A C 1
ATOM 1295 O O . GLY A 1 166 ? 2.725 0.249 -13.445 1 84.88 166 GLY A O 1
ATOM 1296 N N . ARG A 1 167 ? 4.211 -1.367 -13.953 1 91.44 167 ARG A N 1
ATOM 1297 C CA . ARG A 1 167 ? 3.27 -2.449 -13.68 1 91.44 167 ARG A CA 1
ATOM 1298 C C . ARG A 1 167 ? 2.855 -2.463 -12.211 1 91.44 167 ARG A C 1
ATOM 1300 O O . ARG A 1 167 ? 1.678 -2.641 -11.898 1 91.44 167 ARG A O 1
ATOM 1307 N N . ILE A 1 168 ? 3.809 -2.273 -11.352 1 88.25 168 ILE A N 1
ATOM 1308 C CA . ILE A 1 168 ? 3.543 -2.297 -9.922 1 88.25 168 ILE A CA 1
ATOM 1309 C C . ILE A 1 168 ? 2.68 -1.097 -9.539 1 88.25 168 ILE A C 1
ATOM 1311 O O . ILE A 1 168 ? 1.694 -1.241 -8.812 1 88.25 168 ILE A O 1
ATOM 1315 N N . GLU A 1 169 ? 2.99 0.052 -10.094 1 82.56 169 GLU A N 1
ATOM 1316 C CA . GLU A 1 169 ? 2.213 1.262 -9.852 1 82.56 169 GLU A CA 1
ATOM 1317 C C . GLU A 1 169 ? 0.761 1.084 -10.281 1 82.56 169 GLU A C 1
ATOM 1319 O O . GLU A 1 169 ? -0.161 1.457 -9.555 1 82.56 169 GLU A O 1
ATOM 1324 N N . LYS A 1 170 ? 0.598 0.517 -11.391 1 84.56 170 LYS A N 1
ATOM 1325 C CA . LYS A 1 170 ? -0.751 0.314 -11.906 1 84.56 170 LYS A CA 1
ATOM 1326 C C . LYS A 1 170 ? -1.527 -0.682 -11.047 1 84.56 170 LYS A C 1
ATOM 1328 O O . LYS A 1 170 ? -2.742 -0.554 -10.891 1 84.56 170 LYS A O 1
ATOM 1333 N N . ALA A 1 171 ? -0.838 -1.619 -10.508 1 88.19 171 ALA A N 1
ATOM 1334 C CA . ALA A 1 171 ? -1.49 -2.691 -9.766 1 88.19 171 ALA A CA 1
ATOM 1335 C C . ALA A 1 171 ? -1.882 -2.225 -8.367 1 88.19 171 ALA A C 1
ATOM 1337 O O . ALA A 1 171 ? -2.859 -2.711 -7.793 1 88.19 171 ALA A O 1
ATOM 1338 N N . LEU A 1 172 ? -1.091 -1.322 -7.797 1 80.69 172 LEU A N 1
ATOM 1339 C CA . LEU A 1 172 ? -1.321 -0.891 -6.422 1 80.69 172 LEU A CA 1
ATOM 1340 C C . LEU A 1 172 ? -2.115 0.411 -6.387 1 80.69 172 LEU A C 1
ATOM 1342 O O . LEU A 1 172 ? -2.938 0.617 -5.492 1 80.69 172 LEU A O 1
ATOM 1346 N N . PRO B 1 1 ? 29.75 30.688 -8.328 1 25.36 1 PRO B N 1
ATOM 1347 C CA . PRO B 1 1 ? 29.5 30.484 -6.902 1 25.36 1 PRO B CA 1
ATOM 1348 C C . PRO B 1 1 ? 28.172 29.766 -6.633 1 25.36 1 PRO B C 1
ATOM 1350 O O . PRO B 1 1 ? 27.125 30.234 -7.086 1 25.36 1 PRO B O 1
ATOM 1353 N N . TRP B 1 2 ? 28.094 28.453 -6.793 1 29.52 2 TRP B N 1
ATOM 1354 C CA . TRP B 1 2 ? 26.953 27.562 -6.625 1 29.52 2 TRP B CA 1
ATOM 1355 C C . TRP B 1 2 ? 26.328 27.719 -5.246 1 29.52 2 TRP B C 1
ATOM 1357 O O . TRP B 1 2 ? 27.031 27.719 -4.234 1 29.52 2 TRP B O 1
ATOM 1367 N N . TYR B 1 3 ? 25.391 28.594 -4.98 1 31.14 3 TYR B N 1
ATOM 1368 C CA . TYR B 1 3 ? 24.703 28.906 -3.727 1 31.14 3 TYR B CA 1
ATOM 1369 C C . TYR B 1 3 ? 24.297 27.625 -3 1 31.14 3 TYR B C 1
ATOM 1371 O O . TYR B 1 3 ? 23.531 26.812 -3.531 1 31.14 3 TYR B O 1
ATOM 1379 N N . ALA B 1 4 ? 25.234 26.969 -2.26 1 32.47 4 ALA B N 1
ATOM 1380 C CA . ALA B 1 4 ? 25 25.906 -1.289 1 32.47 4 ALA B CA 1
ATOM 1381 C C . ALA B 1 4 ? 23.844 26.25 -0.347 1 32.47 4 ALA B C 1
ATOM 1383 O O . ALA B 1 4 ? 23.906 27.281 0.348 1 32.47 4 ALA B O 1
ATOM 1384 N N . THR B 1 5 ? 22.672 26.078 -0.734 1 39.91 5 THR B N 1
ATOM 1385 C CA . THR B 1 5 ? 21.625 26.203 0.276 1 39.91 5 THR B CA 1
ATOM 1386 C C . THR B 1 5 ? 22.062 25.578 1.593 1 39.91 5 THR B C 1
ATOM 1388 O O . THR B 1 5 ? 22.516 24.422 1.616 1 39.91 5 THR B O 1
ATOM 1391 N N . PRO B 1 6 ? 22.406 26.234 2.652 1 36.09 6 PRO B N 1
ATOM 1392 C CA . PRO B 1 6 ? 22.969 25.75 3.908 1 36.09 6 PRO B CA 1
ATOM 1393 C C . PRO B 1 6 ? 22.281 24.484 4.414 1 36.09 6 PRO B C 1
ATOM 1395 O O . PRO B 1 6 ? 21.062 24.469 4.609 1 36.09 6 PRO B O 1
ATOM 1398 N N . ALA B 1 7 ? 22.719 23.375 4.102 1 40.22 7 ALA B N 1
ATOM 1399 C CA . ALA B 1 7 ? 22.375 22.062 4.648 1 40.22 7 ALA B CA 1
ATOM 1400 C C . ALA B 1 7 ? 22.172 22.141 6.16 1 40.22 7 ALA B C 1
ATOM 1402 O O . ALA B 1 7 ? 21.344 21.406 6.715 1 40.22 7 ALA B O 1
ATOM 1403 N N . ASP B 1 8 ? 22.812 22.875 6.867 1 40.75 8 ASP B N 1
ATOM 1404 C CA . ASP B 1 8 ? 22.812 23.016 8.32 1 40.75 8 ASP B CA 1
ATOM 1405 C C . ASP B 1 8 ? 21.453 23.516 8.82 1 40.75 8 ASP B C 1
ATOM 1407 O O . ASP B 1 8 ? 20.938 23.031 9.836 1 40.75 8 ASP B O 1
ATOM 1411 N N . ALA B 1 9 ? 20.891 24.5 8.195 1 40.41 9 ALA B N 1
ATOM 1412 C CA . ALA B 1 9 ? 19.656 25.125 8.648 1 40.41 9 ALA B CA 1
ATOM 1413 C C . ALA B 1 9 ? 18.469 24.203 8.438 1 40.41 9 ALA B C 1
ATOM 1415 O O . ALA B 1 9 ? 17.531 24.188 9.25 1 40.41 9 ALA B O 1
ATOM 1416 N N . SER B 1 10 ? 18.438 23.406 7.383 1 46.84 10 SER B N 1
ATOM 1417 C CA . SER B 1 10 ? 17.359 22.453 7.117 1 46.84 10 SER B CA 1
ATOM 1418 C C . SER B 1 10 ? 17.344 21.328 8.148 1 46.84 10 SER B C 1
ATOM 1420 O O . SER B 1 10 ? 16.281 20.906 8.602 1 46.84 10 SER B O 1
ATOM 1422 N N . GLU B 1 11 ? 18.531 20.766 8.453 1 51.59 11 GLU B N 1
ATOM 1423 C CA . GLU B 1 11 ? 18.641 19.766 9.5 1 51.59 11 GLU B CA 1
ATOM 1424 C C . GLU B 1 11 ? 18.109 20.281 10.828 1 51.59 11 GLU B C 1
ATOM 1426 O O . GLU B 1 11 ? 17.453 19.547 11.57 1 51.59 11 GLU B O 1
ATOM 1431 N N . SER B 1 12 ? 18.5 21.562 11.086 1 53.12 12 SER B N 1
ATOM 1432 C CA . SER B 1 12 ? 18.109 22.203 12.336 1 53.12 12 SER B CA 1
ATOM 1433 C C . SER B 1 12 ? 16.594 22.391 12.414 1 53.12 12 SER B C 1
ATOM 1435 O O . SER B 1 12 ? 16.016 22.281 13.492 1 53.12 12 SER B O 1
ATOM 1437 N N . MET B 1 13 ? 16.031 22.625 11.312 1 53.84 13 MET B N 1
ATOM 1438 C CA . MET B 1 13 ? 14.602 22.906 11.328 1 53.84 13 MET B CA 1
ATOM 1439 C C . MET B 1 13 ? 13.812 21.641 11.688 1 53.84 13 MET B C 1
ATOM 1441 O O . MET B 1 13 ? 12.82 21.719 12.414 1 53.84 13 MET B O 1
ATOM 1445 N N . TRP B 1 14 ? 14.383 20.453 11.297 1 61.34 14 TRP B N 1
ATOM 1446 C CA . TRP B 1 14 ? 13.648 19.219 11.531 1 61.34 14 TRP B CA 1
ATOM 1447 C C . TRP B 1 14 ? 13.648 18.859 13.008 1 61.34 14 TRP B C 1
ATOM 1449 O O . TRP B 1 14 ? 12.68 18.297 13.516 1 61.34 14 TRP B O 1
ATOM 1459 N N . HIS B 1 15 ? 14.742 19.297 13.633 1 63.38 15 HIS B N 1
ATOM 1460 C CA . HIS B 1 15 ? 14.852 18.969 15.055 1 63.38 15 HIS B CA 1
ATOM 1461 C C . HIS B 1 15 ? 14.07 19.969 15.906 1 63.38 15 HIS B C 1
ATOM 1463 O O . HIS B 1 15 ? 13.719 19.672 17.047 1 63.38 15 HIS B O 1
ATOM 1469 N N . LYS B 1 16 ? 13.688 21.047 15.25 1 75.44 16 LYS B N 1
ATOM 1470 C CA . LYS B 1 16 ? 13.094 22.078 16.094 1 75.44 16 LYS B CA 1
ATOM 1471 C C . LYS B 1 16 ? 11.578 22.109 15.945 1 75.44 16 LYS B C 1
ATOM 1473 O O . LYS B 1 16 ? 10.883 22.75 16.734 1 75.44 16 LYS B O 1
ATOM 1478 N N . VAL B 1 17 ? 11.039 21.312 15.023 1 84.81 17 VAL B N 1
ATOM 1479 C CA . VAL B 1 17 ? 9.602 21.344 14.797 1 84.81 17 VAL B CA 1
ATOM 1480 C C . VAL B 1 17 ? 8.914 20.281 15.656 1 84.81 17 VAL B C 1
ATOM 1482 O O . VAL B 1 17 ? 9.242 19.109 15.578 1 84.81 17 VAL B O 1
ATOM 1485 N N . ASP B 1 18 ? 7.969 20.781 16.531 1 90.75 18 ASP B N 1
ATOM 1486 C CA . ASP B 1 18 ? 7.203 19.828 17.344 1 90.75 18 ASP B CA 1
ATOM 1487 C C . ASP B 1 18 ? 6.312 18.953 16.469 1 90.75 18 ASP B C 1
ATOM 1489 O O . ASP B 1 18 ? 5.625 19.469 15.57 1 90.75 18 ASP B O 1
ATOM 1493 N N . LEU B 1 19 ? 6.355 17.734 16.703 1 93.94 19 LEU B N 1
ATOM 1494 C CA . LEU B 1 19 ? 5.543 16.781 15.969 1 93.94 19 LEU B CA 1
ATOM 1495 C C . LEU B 1 19 ? 4.059 16.969 16.266 1 93.94 19 LEU B C 1
ATOM 1497 O O . LEU B 1 19 ? 3.242 17.062 15.352 1 93.94 19 LEU B O 1
ATOM 1501 N N . THR B 1 20 ? 3.707 17.031 17.547 1 96.44 20 THR B N 1
ATOM 1502 C CA . THR B 1 20 ? 2.312 17.094 17.969 1 96.44 20 THR B CA 1
ATOM 1503 C C . THR B 1 20 ? 1.846 18.547 18.062 1 96.44 20 THR B C 1
ATOM 1505 O O . THR B 1 20 ? 2.652 19.453 18.297 1 96.44 20 THR B O 1
ATOM 1508 N N . VAL B 1 21 ? 0.583 18.719 17.875 1 96.44 21 VAL B N 1
ATOM 1509 C CA . VAL B 1 21 ? -0.045 20.031 17.969 1 96.44 21 VAL B CA 1
ATOM 1510 C C . VAL B 1 21 ? -0.814 20.141 19.297 1 96.44 21 VAL B C 1
ATOM 1512 O O . VAL B 1 21 ? -1.638 19.281 19.609 1 96.44 21 VAL B O 1
ATOM 1515 N N . ARG B 1 22 ? -0.525 21.141 20 1 95.69 22 ARG B N 1
ATOM 1516 C CA . ARG B 1 22 ? -1.227 21.422 21.25 1 95.69 22 ARG B CA 1
ATOM 1517 C C . ARG B 1 22 ? -2.07 22.688 21.125 1 95.69 22 ARG B C 1
ATOM 1519 O O . ARG B 1 22 ? -1.722 23.594 20.375 1 95.69 22 ARG B O 1
ATOM 1526 N N . ASP B 1 23 ? -3.182 22.625 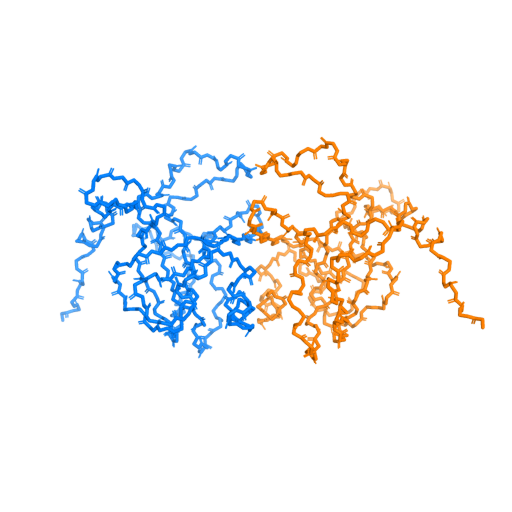21.844 1 94.19 23 ASP B N 1
ATOM 1527 C CA . ASP B 1 23 ? -4.027 23.828 21.781 1 94.19 23 ASP B CA 1
ATOM 1528 C C . ASP B 1 23 ? -3.6 24.844 22.844 1 94.19 23 ASP B C 1
ATOM 1530 O O . ASP B 1 23 ? -2.533 24.719 23.438 1 94.19 23 ASP B O 1
ATOM 1534 N N . TRP B 1 24 ? -4.473 25.938 22.938 1 92.56 24 TRP B N 1
ATOM 1535 C CA . TRP B 1 24 ? -4.129 27.062 23.797 1 92.56 24 TRP B CA 1
ATOM 1536 C C . TRP B 1 24 ? -4.113 26.625 25.266 1 92.56 24 TRP B C 1
ATOM 1538 O O . TRP B 1 24 ? -3.551 27.328 26.109 1 92.56 24 TRP B O 1
ATOM 1548 N N . LEU B 1 25 ? -4.734 25.531 25.641 1 95.81 25 LEU B N 1
ATOM 1549 C CA . LEU B 1 25 ? -4.746 25 27 1 95.81 25 LEU B CA 1
ATOM 1550 C C . LEU B 1 25 ? -3.643 23.953 27.172 1 95.81 25 LEU B C 1
ATOM 1552 O O . LEU B 1 25 ? -3.598 23.266 28.203 1 95.81 25 LEU B O 1
ATOM 1556 N N . ASP B 1 26 ? -2.836 23.781 26.156 1 94.31 26 ASP B N 1
ATOM 1557 C CA . ASP B 1 26 ? -1.722 22.828 26.156 1 94.31 26 ASP B CA 1
ATOM 1558 C C . ASP B 1 26 ? -2.223 21.391 26.094 1 94.31 26 ASP B C 1
ATOM 1560 O O . ASP B 1 26 ? -1.594 20.484 26.641 1 94.31 26 ASP B O 1
ATOM 1564 N N . GLU B 1 27 ? -3.371 21.25 25.594 1 95.44 27 GLU B N 1
ATOM 1565 C CA . GLU B 1 27 ? -3.93 19.906 25.406 1 95.44 27 GLU B CA 1
ATOM 1566 C C . GLU B 1 27 ? -3.588 19.359 24.016 1 95.44 27 GLU B C 1
ATOM 1568 O O . GLU B 1 27 ? -3.574 20.109 23.031 1 95.44 27 GLU B O 1
ATOM 1573 N N . ASP B 1 28 ? -3.342 18.062 24 1 95.69 28 ASP B N 1
ATOM 1574 C CA . ASP B 1 28 ? -3.084 17.391 22.734 1 95.69 28 ASP B CA 1
ATOM 1575 C C . ASP B 1 28 ? -4.312 17.438 21.828 1 95.69 28 ASP B C 1
ATOM 1577 O O . ASP B 1 28 ? -5.391 16.969 22.219 1 95.69 28 ASP B O 1
ATOM 1581 N N . THR B 1 29 ? -4.188 17.953 20.594 1 96.5 29 THR B N 1
ATOM 1582 C CA . THR B 1 29 ? -5.297 18.125 19.656 1 96.5 29 THR B CA 1
ATOM 1583 C C . THR B 1 29 ? -5.516 16.844 18.859 1 96.5 29 THR B C 1
ATOM 1585 O O . THR B 1 29 ? -6.547 16.688 18.203 1 96.5 29 THR B O 1
ATOM 1588 N N . GLY B 1 30 ? -4.531 15.898 18.844 1 96.12 30 GLY B N 1
ATOM 1589 C CA . GLY B 1 30 ? -4.582 14.719 18 1 96.12 30 GLY B CA 1
ATOM 1590 C C . GLY B 1 30 ? -4.059 14.969 16.594 1 96.12 30 GLY B C 1
ATOM 1591 O O . GLY B 1 30 ? -4.047 14.062 15.758 1 96.12 30 GLY B O 1
ATOM 1592 N N . LEU B 1 31 ? -3.709 16.203 16.359 1 98.12 31 LEU B N 1
ATOM 1593 C CA . LEU B 1 31 ? -3.129 16.562 15.07 1 98.12 31 LEU B CA 1
ATOM 1594 C C . LEU B 1 31 ? -1.605 16.516 15.125 1 98.12 31 LEU B C 1
ATOM 1596 O O . LEU B 1 31 ? -1.02 16.5 16.219 1 98.12 31 LEU B O 1
ATOM 1600 N N . PHE B 1 32 ? -0.997 16.453 13.984 1 98.06 32 PHE B N 1
ATOM 1601 C CA . PHE B 1 32 ? 0.455 16.422 13.852 1 98.06 32 PHE B CA 1
ATOM 1602 C C . PHE B 1 32 ? 0.93 17.453 12.844 1 98.06 32 PHE B C 1
ATOM 1604 O O . PHE B 1 32 ? 0.14 17.969 12.047 1 98.06 32 PHE B O 1
ATOM 1611 N N . ARG B 1 33 ? 2.201 17.781 12.977 1 97.25 33 ARG B N 1
ATOM 1612 C CA . ARG B 1 33 ? 2.855 18.594 11.961 1 97.25 33 ARG B CA 1
ATOM 1613 C C . ARG B 1 33 ? 3.736 17.75 11.055 1 97.25 33 ARG B C 1
ATOM 1615 O O . ARG B 1 33 ? 4.418 16.828 11.516 1 97.25 33 ARG B O 1
ATOM 1622 N N . TYR B 1 34 ? 3.633 17.969 9.781 1 96.38 34 TYR B N 1
ATOM 1623 C CA . TYR B 1 34 ? 4.59 17.391 8.844 1 96.38 34 TYR B CA 1
ATOM 1624 C C . TYR B 1 34 ? 5.277 18.469 8.023 1 96.38 34 TYR B C 1
ATOM 1626 O O . TYR B 1 34 ? 4.789 19.594 7.949 1 96.38 34 TYR B O 1
ATOM 1634 N N . VAL B 1 35 ? 6.492 18.172 7.469 1 94.31 35 VAL B N 1
ATOM 1635 C CA . VAL B 1 35 ? 7.223 19.047 6.566 1 94.31 35 VAL B CA 1
ATOM 1636 C C . VAL B 1 35 ? 7.086 18.547 5.129 1 94.31 35 VAL B C 1
ATOM 1638 O O . VAL B 1 35 ? 7.445 17.406 4.824 1 94.31 35 VAL B O 1
ATOM 1641 N N . ASN B 1 36 ? 6.508 19.406 4.281 1 95 36 ASN B N 1
ATOM 1642 C CA . ASN B 1 36 ? 6.336 19 2.893 1 95 36 ASN B CA 1
ATOM 1643 C C . ASN B 1 36 ? 7.652 19.062 2.123 1 95 36 ASN B C 1
ATOM 1645 O O . ASN B 1 36 ? 8.398 20.031 2.238 1 95 36 ASN B O 1
ATOM 1649 N N . GLU B 1 37 ? 7.941 18.078 1.359 1 92.31 37 GLU B N 1
ATOM 1650 C CA . GLU B 1 37 ? 9.188 17.969 0.607 1 92.31 37 GLU B CA 1
ATOM 1651 C C . GLU B 1 37 ? 8.922 17.953 -0.896 1 92.31 37 GLU B C 1
ATOM 1653 O O . GLU B 1 37 ? 9.773 18.375 -1.684 1 92.31 37 GLU B O 1
ATOM 1658 N N . MET B 1 38 ? 7.816 17.438 -1.298 1 93.44 38 MET B N 1
ATOM 1659 C CA . MET B 1 38 ? 7.449 17.312 -2.707 1 93.44 38 MET B CA 1
ATOM 1660 C C . MET B 1 38 ? 5.996 17.734 -2.928 1 93.44 38 MET B C 1
ATOM 1662 O O . MET B 1 38 ? 5.074 17 -2.566 1 93.44 38 MET B O 1
ATOM 1666 N N . PRO B 1 39 ? 5.836 18.891 -3.58 1 96.19 39 PRO B N 1
ATOM 1667 C CA . PRO B 1 39 ? 4.477 19.391 -3.791 1 96.19 39 PRO B CA 1
ATOM 1668 C C . PRO B 1 39 ? 3.68 18.547 -4.785 1 96.19 39 PRO B C 1
ATOM 1670 O O . PRO B 1 39 ? 4.254 17.984 -5.719 1 96.19 39 PRO B O 1
ATOM 1673 N N . LEU B 1 40 ? 2.381 18.516 -4.559 1 95.12 40 LEU B N 1
ATOM 1674 C CA . LEU B 1 40 ? 1.46 17.922 -5.523 1 95.12 40 LEU B CA 1
ATOM 1675 C C . LEU B 1 40 ? 1.752 18.422 -6.934 1 95.12 40 LEU B C 1
ATOM 1677 O O . LEU B 1 40 ? 1.943 19.625 -7.145 1 95.12 40 LEU B O 1
ATOM 1681 N N . GLY B 1 41 ? 1.875 17.406 -7.91 1 93.12 41 GLY B N 1
ATOM 1682 C CA . GLY B 1 41 ? 2.049 17.781 -9.305 1 93.12 41 GLY B CA 1
ATOM 1683 C C . GLY B 1 41 ? 3.504 17.953 -9.695 1 93.12 41 GLY B C 1
ATOM 1684 O O . GLY B 1 41 ? 3.816 18.141 -10.875 1 93.12 41 GLY B O 1
ATOM 1685 N N . ALA B 1 42 ? 4.441 18.016 -8.672 1 89.81 42 ALA B N 1
ATOM 1686 C CA . ALA B 1 42 ? 5.863 18.125 -8.977 1 89.81 42 ALA B CA 1
ATOM 1687 C C . ALA B 1 42 ? 6.348 16.922 -9.781 1 89.81 42 ALA B C 1
ATOM 1689 O O . ALA B 1 42 ? 5.793 15.828 -9.672 1 89.81 42 ALA B O 1
ATOM 1690 N N . LEU B 1 43 ? 7.367 17.156 -10.609 1 79.75 43 LEU B N 1
ATOM 1691 C CA . LEU B 1 43 ? 7.984 16.062 -11.352 1 79.75 43 LEU B CA 1
ATOM 1692 C C . LEU B 1 43 ? 9.07 15.391 -10.523 1 79.75 43 LEU B C 1
ATOM 1694 O O . LEU B 1 43 ? 9.812 16.062 -9.797 1 79.75 43 LEU B O 1
ATOM 1698 N N . GLN B 1 44 ? 8.875 14.156 -10.211 1 63.5 44 GLN B N 1
ATOM 1699 C CA . GLN B 1 44 ? 9.859 13.406 -9.43 1 63.5 44 GLN B CA 1
ATOM 1700 C C . GLN B 1 44 ? 11.211 13.383 -10.125 1 63.5 44 GLN B C 1
ATOM 1702 O O . GLN B 1 44 ? 11.297 13.164 -11.328 1 63.5 44 GLN B O 1
ATOM 1707 N N . LYS B 1 45 ? 12.258 14.172 -9.414 1 50.25 45 LYS B N 1
ATOM 1708 C CA . LYS B 1 45 ? 13.625 14.117 -9.938 1 50.25 45 LYS B CA 1
ATOM 1709 C C . LYS B 1 45 ? 14.141 12.688 -9.969 1 50.25 45 LYS B C 1
ATOM 1711 O O . LYS B 1 45 ? 13.773 11.867 -9.117 1 50.25 45 LYS B O 1
ATOM 1716 N N . PHE B 1 46 ? 14.773 12.406 -11.109 1 40.62 46 PHE B N 1
ATOM 1717 C CA . PHE B 1 46 ? 15.422 11.117 -11.352 1 40.62 46 PHE B CA 1
ATOM 1718 C C . PHE B 1 46 ? 16.578 10.898 -10.383 1 40.62 46 PHE B C 1
ATOM 1720 O O . PHE B 1 46 ? 17.469 11.734 -10.281 1 40.62 46 PHE B O 1
ATOM 1727 N N . GLU B 1 47 ? 16.484 10.711 -9.188 1 38.66 47 GLU B N 1
ATOM 1728 C CA . GLU B 1 47 ? 17.766 10.32 -8.609 1 38.66 47 GLU B CA 1
ATOM 1729 C C . GLU B 1 47 ? 18.172 8.922 -9.07 1 38.66 47 GLU B C 1
ATOM 1731 O O . GLU B 1 47 ? 17.375 7.98 -9 1 38.66 47 GLU B O 1
ATOM 1736 N N . VAL B 1 48 ? 19.047 8.859 -10.188 1 31.88 48 VAL B N 1
ATOM 1737 C CA . VAL B 1 48 ? 19.75 7.613 -10.5 1 31.88 48 VAL B CA 1
ATOM 1738 C C . VAL B 1 48 ? 20.469 7.102 -9.258 1 31.88 48 VAL B C 1
ATOM 1740 O O . VAL B 1 48 ? 21.234 7.836 -8.625 1 31.88 48 VAL B O 1
ATOM 1743 N N . GLN B 1 49 ? 19.922 6.25 -8.508 1 31.77 49 GLN B N 1
ATOM 1744 C CA . GLN B 1 49 ? 20.797 5.582 -7.559 1 31.77 49 GLN B CA 1
ATOM 1745 C C . GLN B 1 49 ? 22.109 5.184 -8.219 1 31.77 49 GLN B C 1
ATOM 1747 O O . GLN B 1 49 ? 22.156 4.258 -9.031 1 31.77 49 GLN B O 1
ATOM 1752 N N . THR B 1 50 ? 22.906 6.203 -8.609 1 28.77 50 THR B N 1
ATOM 1753 C CA . THR B 1 50 ? 24.297 5.797 -8.797 1 28.77 50 THR B CA 1
ATOM 1754 C C . THR B 1 50 ? 24.859 5.199 -7.516 1 28.77 50 THR B C 1
ATOM 1756 O O . THR B 1 50 ? 24.938 5.875 -6.488 1 28.77 50 THR B O 1
ATOM 1759 N N . THR B 1 51 ? 24.719 3.932 -7.195 1 27.91 51 THR B N 1
ATOM 1760 C CA . THR B 1 51 ? 25.516 3.23 -6.195 1 27.91 51 THR B CA 1
ATOM 1761 C C . THR B 1 51 ? 26.984 3.668 -6.266 1 27.91 51 THR B C 1
ATOM 1763 O O . THR B 1 51 ? 27.625 3.84 -5.234 1 27.91 51 THR B O 1
ATOM 1766 N N . LEU B 1 52 ? 27.781 3.322 -7.258 1 25.12 52 LEU B N 1
ATOM 1767 C CA . LEU B 1 52 ? 29.125 2.869 -6.883 1 25.12 52 LEU B CA 1
ATOM 1768 C C . LEU B 1 52 ? 30.016 4.051 -6.539 1 25.12 52 LEU B C 1
ATOM 1770 O O . LEU B 1 52 ? 31.016 3.895 -5.828 1 25.12 52 LEU B O 1
ATOM 1774 N N . ALA B 1 53 ? 30.328 5.055 -7.277 1 23.77 53 ALA B N 1
ATOM 1775 C CA . ALA B 1 53 ? 31.719 5.438 -7.059 1 23.77 53 ALA B CA 1
ATOM 1776 C C . ALA B 1 53 ? 31.875 6.258 -5.781 1 23.77 53 ALA B C 1
ATOM 1778 O O . ALA B 1 53 ? 32.812 6.043 -5.004 1 23.77 53 ALA B O 1
ATOM 1779 N N . THR B 1 54 ? 31.75 7.586 -5.645 1 25.44 54 THR B N 1
ATOM 1780 C CA . THR B 1 54 ? 32.625 8.391 -4.793 1 25.44 54 THR B CA 1
ATOM 1781 C C . THR B 1 54 ? 32.156 8.328 -3.338 1 25.44 54 THR B C 1
ATOM 1783 O O . THR B 1 54 ? 30.984 8.055 -3.064 1 25.44 54 THR B O 1
ATOM 1786 N N . ASN B 1 55 ? 32.844 8.805 -2.119 1 26.17 55 ASN B N 1
ATOM 1787 C CA . ASN B 1 55 ? 33.188 8.883 -0.704 1 26.17 55 ASN B CA 1
ATOM 1788 C C . ASN B 1 55 ? 32 9.328 0.14 1 26.17 55 ASN B C 1
ATOM 1790 O O . ASN B 1 55 ? 31.672 8.68 1.13 1 26.17 55 ASN B O 1
ATOM 1794 N N . VAL B 1 56 ? 31.875 10.625 0.865 1 25.7 56 VAL B N 1
ATOM 1795 C CA . VAL B 1 56 ? 31.562 11.094 2.211 1 25.7 56 VAL B CA 1
ATOM 1796 C C . VAL B 1 56 ? 30.047 11.133 2.396 1 25.7 56 VAL B C 1
ATOM 1798 O O . VAL B 1 56 ? 29.547 10.906 3.498 1 25.7 56 VAL B O 1
ATOM 1801 N N . ILE B 1 57 ? 29.156 12.039 1.92 1 28.53 57 ILE B N 1
ATOM 1802 C CA . ILE B 1 57 ? 27.859 12.406 2.479 1 28.53 57 ILE B CA 1
ATOM 1803 C C . ILE B 1 57 ? 26.891 11.234 2.363 1 28.53 57 ILE B C 1
ATOM 1805 O O . ILE B 1 57 ? 26.531 10.82 1.256 1 28.53 57 ILE B O 1
ATOM 1809 N N . ARG B 1 58 ? 26.688 10.031 3.262 1 27.45 58 ARG B N 1
ATOM 1810 C CA . ARG B 1 58 ? 26.531 8.586 3.236 1 27.45 58 ARG B CA 1
ATOM 1811 C C . ARG B 1 58 ? 25.109 8.203 2.842 1 27.45 58 ARG B C 1
ATOM 1813 O O . ARG B 1 58 ? 24.172 8.352 3.637 1 27.45 58 ARG B O 1
ATOM 1820 N N . GLU B 1 59 ? 24.5 8.562 1.698 1 29.67 59 GLU B N 1
ATOM 1821 C CA . GLU B 1 59 ? 23.25 8.297 0.997 1 29.67 59 GLU B CA 1
ATOM 1822 C C . GLU B 1 59 ? 22.875 6.824 1.064 1 29.67 59 GLU B C 1
ATOM 1824 O O . GLU B 1 59 ? 23.469 5.992 0.377 1 29.67 59 GLU B O 1
ATOM 1829 N N . ASP B 1 60 ? 22.703 6.254 2.252 1 29.84 60 ASP B N 1
ATOM 1830 C CA . ASP B 1 60 ? 22.594 4.801 2.334 1 29.84 60 ASP B CA 1
ATOM 1831 C C . ASP B 1 60 ? 21.641 4.266 1.267 1 29.84 60 ASP B C 1
ATOM 1833 O O . ASP B 1 60 ? 20.625 4.895 0.962 1 29.84 60 ASP B O 1
ATOM 1837 N N . ALA B 1 61 ? 22.031 3.26 0.452 1 27.78 61 ALA B N 1
ATOM 1838 C CA . ALA B 1 61 ? 21.797 2.529 -0.791 1 27.78 61 ALA B CA 1
ATOM 1839 C C . ALA B 1 61 ? 20.375 1.955 -0.824 1 27.78 61 ALA B C 1
ATOM 1841 O O . ALA B 1 61 ? 19.781 1.845 -1.892 1 27.78 61 ALA B O 1
ATOM 1842 N N . LYS B 1 62 ? 20.031 1.119 0.116 1 31.84 62 LYS B N 1
ATOM 1843 C CA . LYS B 1 62 ? 19.047 0.093 -0.201 1 31.84 62 LYS B CA 1
ATOM 1844 C C . LYS B 1 62 ? 17.641 0.688 -0.287 1 31.84 62 LYS B C 1
ATOM 1846 O O . LYS B 1 62 ? 16.656 -0.042 -0.436 1 31.84 62 LYS B O 1
ATOM 1851 N N . GLY B 1 63 ? 17.312 1.761 0.413 1 32.25 63 GLY B N 1
ATOM 1852 C CA . GLY B 1 63 ? 15.898 2.041 0.638 1 32.25 63 GLY B CA 1
ATOM 1853 C C . GLY B 1 63 ? 15.141 2.352 -0.639 1 32.25 63 GLY B C 1
ATOM 1854 O O . GLY B 1 63 ? 14.094 1.767 -0.9 1 32.25 63 GLY B O 1
ATOM 1855 N N . SER B 1 64 ? 15.18 3.641 -1.044 1 31.81 64 SER B N 1
ATOM 1856 C CA . SER B 1 64 ? 14.164 4.184 -1.936 1 31.81 64 SER B CA 1
ATOM 1857 C C . SER B 1 64 ? 14.281 3.598 -3.338 1 31.81 64 SER B C 1
ATOM 1859 O O . SER B 1 64 ? 15.18 3.971 -4.098 1 31.81 64 SER B O 1
ATOM 1861 N N . ARG B 1 65 ? 14.109 2.363 -3.477 1 30.89 65 ARG B N 1
ATOM 1862 C CA . ARG B 1 65 ? 14.109 1.965 -4.879 1 30.89 65 ARG B CA 1
ATOM 1863 C C . ARG B 1 65 ? 13.078 2.762 -5.676 1 30.89 65 ARG B C 1
ATOM 1865 O O . ARG B 1 65 ? 11.883 2.461 -5.629 1 30.89 65 ARG B O 1
ATOM 1872 N N . LYS B 1 66 ? 13.32 4.066 -5.797 1 32.91 66 LYS B N 1
ATOM 1873 C CA . LYS B 1 66 ? 12.516 4.973 -6.613 1 32.91 66 LYS B CA 1
ATOM 1874 C C . LYS B 1 66 ? 12.5 4.523 -8.07 1 32.91 66 LYS B C 1
ATOM 1876 O O . LYS B 1 66 ? 13.539 4.52 -8.742 1 32.91 66 LYS B O 1
ATOM 1881 N N . LEU B 1 67 ? 12.031 3.443 -8.414 1 33.75 67 LEU B N 1
ATOM 1882 C CA . LEU B 1 67 ? 11.836 3.307 -9.852 1 33.75 67 LEU B CA 1
ATOM 1883 C C . LEU B 1 67 ? 11.211 4.566 -10.438 1 33.75 67 LEU B C 1
ATOM 1885 O O . LEU B 1 67 ? 10.188 5.043 -9.945 1 33.75 67 LEU B O 1
ATOM 1889 N N . GLN B 1 68 ? 12.023 5.488 -10.961 1 36.28 68 GLN B N 1
ATOM 1890 C CA . GLN B 1 68 ? 11.898 6.797 -11.594 1 36.28 68 GLN B CA 1
ATOM 1891 C C . GLN B 1 68 ? 10.961 6.742 -12.797 1 36.28 68 GLN B C 1
ATOM 1893 O O . GLN B 1 68 ? 11.242 6.047 -13.773 1 36.28 68 GLN B O 1
ATOM 1898 N N . ALA B 1 69 ? 9.711 6.48 -12.773 1 39.56 69 ALA B N 1
ATOM 1899 C CA . ALA B 1 69 ? 8.992 6.91 -13.969 1 39.56 69 ALA B CA 1
ATOM 1900 C C . ALA B 1 69 ? 9.234 8.391 -14.25 1 39.56 69 ALA B C 1
ATOM 1902 O O . ALA B 1 69 ? 8.891 9.25 -13.43 1 39.56 69 ALA B O 1
ATOM 1903 N N . PHE B 1 70 ? 10.203 8.883 -15.031 1 48 70 PHE B N 1
ATOM 1904 C CA . PHE B 1 70 ? 10.477 10.18 -15.648 1 48 70 PHE B CA 1
ATOM 1905 C C . PHE B 1 70 ? 9.203 10.805 -16.188 1 48 70 PHE B C 1
ATOM 1907 O O . PHE B 1 70 ? 8.422 10.148 -16.875 1 48 70 PHE B O 1
ATOM 1914 N N . GLY B 1 71 ? 8.602 11.68 -15.469 1 62.62 71 GLY B N 1
ATOM 1915 C CA . GLY B 1 71 ? 7.785 12.633 -16.203 1 62.62 71 GLY B CA 1
ATOM 1916 C C . GLY B 1 71 ? 6.363 12.727 -15.672 1 62.62 71 GLY B C 1
ATOM 1917 O O . GLY B 1 71 ? 5.621 13.641 -16.047 1 62.62 71 GLY B O 1
ATOM 1918 N N . LYS B 1 72 ? 6.051 11.773 -14.805 1 73.94 72 LYS B N 1
ATOM 1919 C CA . LYS B 1 72 ? 4.645 11.93 -14.445 1 73.94 72 LYS B CA 1
ATOM 1920 C C . LYS B 1 72 ? 4.496 12.734 -13.156 1 73.94 72 LYS B C 1
ATOM 1922 O O . LYS B 1 72 ? 5.246 12.523 -12.195 1 73.94 72 LYS B O 1
ATOM 1927 N N . PRO B 1 73 ? 3.703 13.727 -13.203 1 87.56 73 PRO B N 1
ATOM 1928 C CA . PRO B 1 73 ? 3.428 14.484 -11.977 1 87.56 73 PRO B CA 1
ATOM 1929 C C . PRO B 1 73 ? 2.957 13.602 -10.828 1 87.56 73 PRO B C 1
ATOM 1931 O O . PRO B 1 73 ? 2.201 12.648 -11.039 1 87.56 73 PRO B O 1
ATOM 1934 N N . VAL B 1 74 ? 3.518 13.891 -9.609 1 90 74 VAL B N 1
ATOM 1935 C CA . VAL B 1 74 ? 3.098 13.117 -8.445 1 90 74 VAL B CA 1
ATOM 1936 C C . VAL B 1 74 ? 1.675 13.508 -8.047 1 90 74 VAL B C 1
ATOM 1938 O O . VAL B 1 74 ? 1.313 14.68 -8.086 1 90 74 VAL B O 1
ATOM 1941 N N . PRO B 1 75 ? 0.831 12.562 -7.574 1 92.94 75 PRO B N 1
ATOM 1942 C CA . PRO B 1 75 ? -0.587 12.82 -7.316 1 92.94 75 PRO B CA 1
ATOM 1943 C C . PRO B 1 75 ? -0.868 13.156 -5.852 1 92.94 75 PRO B C 1
ATOM 1945 O O . PRO B 1 75 ? -1.992 12.969 -5.379 1 92.94 75 PRO B O 1
ATOM 1948 N N . PHE B 1 76 ? 0.092 13.594 -5.086 1 95.31 76 PHE B N 1
ATOM 1949 C CA . PHE B 1 76 ? -0.059 13.922 -3.672 1 95.31 76 PHE B CA 1
ATOM 1950 C C . PHE B 1 76 ? 1.031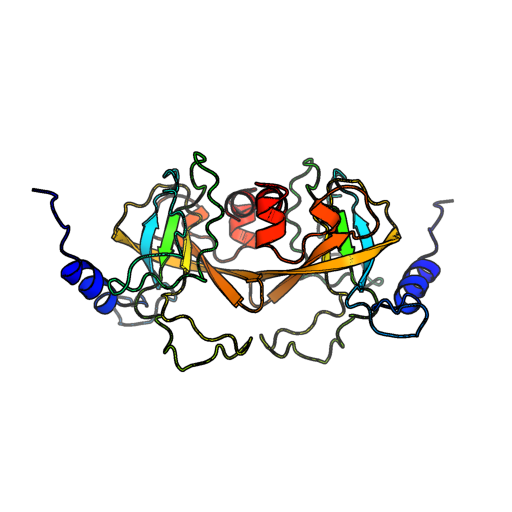 14.883 -3.221 1 95.31 76 PHE B C 1
ATOM 1952 O O . PHE B 1 76 ? 2.02 15.086 -3.928 1 95.31 76 PHE B O 1
ATOM 1959 N N . ASN B 1 77 ? 0.812 15.633 -2.164 1 96.06 77 ASN B N 1
ATOM 1960 C CA . ASN B 1 77 ? 1.915 16.219 -1.418 1 96.06 77 ASN B CA 1
ATOM 1961 C C . ASN B 1 77 ? 2.658 15.18 -0.589 1 96.06 77 ASN B C 1
ATOM 1963 O O . ASN B 1 77 ? 2.039 14.297 0.004 1 96.06 77 ASN B O 1
ATOM 1967 N N . TYR B 1 78 ? 3.955 15.289 -0.606 1 95.81 78 TYR B N 1
ATOM 1968 C CA . TYR B 1 78 ? 4.773 14.273 0.05 1 95.81 78 TYR B CA 1
ATOM 1969 C C . TYR B 1 78 ? 5.785 14.914 0.99 1 95.81 78 TYR B C 1
ATOM 1971 O O . TYR B 1 78 ? 6.441 15.898 0.629 1 95.81 78 TYR B O 1
ATOM 1979 N N . GLY B 1 79 ? 5.836 14.352 2.199 1 94.38 79 GLY B N 1
ATOM 1980 C CA . GLY B 1 79 ? 6.789 14.875 3.168 1 94.38 79 GLY B CA 1
ATOM 1981 C C . GLY B 1 79 ? 7.109 13.898 4.277 1 94.38 79 GLY B C 1
ATOM 1982 O O . GLY B 1 79 ? 7.137 12.688 4.055 1 94.38 79 GLY B O 1
ATOM 1983 N N . CYS B 1 80 ? 7.48 14.445 5.441 1 93.5 80 CYS B N 1
ATOM 1984 C CA . CYS B 1 80 ? 7.855 13.586 6.555 1 93.5 80 CYS B CA 1
ATOM 1985 C C . CYS B 1 80 ? 7.453 14.203 7.887 1 93.5 80 CYS B C 1
ATOM 1987 O O . CYS B 1 80 ? 7.234 15.414 7.973 1 93.5 80 CYS B O 1
ATOM 1989 N N . PHE B 1 81 ? 7.207 13.344 8.867 1 94.44 81 PHE B N 1
ATOM 1990 C CA . PHE B 1 81 ? 7.004 13.789 10.242 1 94.44 81 PHE B CA 1
ATOM 1991 C C . PHE B 1 81 ? 8.336 14.117 10.906 1 94.44 81 PHE B C 1
ATOM 1993 O O . PHE B 1 81 ? 9.242 13.289 10.93 1 94.44 81 PHE B O 1
ATOM 2000 N N . PRO B 1 82 ? 8.438 15.297 11.438 1 89.69 82 PRO B N 1
ATOM 2001 C CA . PRO B 1 82 ? 9.664 15.609 12.18 1 89.69 82 PRO B CA 1
ATOM 2002 C C . PRO B 1 82 ? 9.812 14.766 13.445 1 89.69 82 PRO B C 1
ATOM 2004 O O . PRO B 1 82 ? 8.828 14.227 13.953 1 89.69 82 PRO B O 1
ATOM 2007 N N . GLN B 1 83 ? 11.039 14.547 13.914 1 82.44 83 GLN B N 1
ATOM 2008 C CA . GLN B 1 83 ? 11.383 13.922 15.188 1 82.44 83 GLN B CA 1
ATOM 2009 C C . GLN B 1 83 ? 11 12.438 15.195 1 82.44 83 GLN B C 1
ATOM 2011 O O . GLN B 1 83 ? 10.656 11.891 16.234 1 82.44 83 GLN B O 1
ATOM 2016 N N . THR B 1 84 ? 10.781 11.836 14.148 1 80.44 84 THR B N 1
ATOM 2017 C CA . THR B 1 84 ? 10.445 10.414 14.094 1 80.44 84 THR B CA 1
ATOM 2018 C C . THR B 1 84 ? 11.633 9.594 13.602 1 80.44 84 THR B C 1
ATOM 2020 O O . THR B 1 84 ? 11.484 8.422 13.258 1 80.44 84 THR B O 1
ATOM 2023 N N . TYR B 1 85 ? 12.766 10.141 13.688 1 70.12 85 TYR B N 1
ATOM 2024 C CA . TYR B 1 85 ? 13.961 9.406 13.297 1 70.12 85 TYR B CA 1
ATOM 2025 C C . TYR B 1 85 ? 14.164 8.18 14.18 1 70.12 85 TYR B C 1
ATOM 2027 O O . TYR B 1 85 ? 13.867 8.211 15.375 1 70.12 85 TYR B O 1
ATOM 2035 N N . ARG B 1 86 ? 14.148 7.031 13.547 1 59.31 86 ARG B N 1
ATOM 2036 C CA . ARG B 1 86 ? 14.375 5.82 14.32 1 59.31 86 ARG B CA 1
ATOM 2037 C C . ARG B 1 86 ? 15.859 5.609 14.586 1 59.31 86 ARG B C 1
ATOM 2039 O O . ARG B 1 86 ? 16.703 5.992 13.766 1 59.31 86 ARG B O 1
ATOM 2046 N N . ASP B 1 87 ? 16.109 5.32 15.922 1 55.22 87 ASP B N 1
ATOM 2047 C CA . ASP B 1 87 ? 17.469 4.906 16.297 1 55.22 87 ASP B CA 1
ATOM 2048 C C . ASP B 1 87 ? 17.922 3.715 15.469 1 55.22 87 ASP B C 1
ATOM 2050 O O . ASP B 1 87 ? 17.25 2.686 15.422 1 55.22 87 ASP B O 1
ATOM 2054 N N . PRO B 1 88 ? 18.906 3.975 14.586 1 53.41 88 PRO B N 1
ATOM 2055 C CA . PRO B 1 88 ? 19.406 2.887 13.75 1 53.41 88 PRO B CA 1
ATOM 2056 C C . PRO B 1 88 ? 19.578 1.576 14.516 1 53.41 88 PRO B C 1
ATOM 2058 O O . PRO B 1 88 ? 19.547 0.498 13.914 1 53.41 88 PRO B O 1
ATOM 2061 N N . GLN B 1 89 ? 19.797 1.678 15.781 1 52.88 89 GLN B N 1
ATOM 2062 C CA . GLN B 1 89 ? 20.016 0.481 16.594 1 52.88 89 GLN B CA 1
ATOM 2063 C C . GLN B 1 89 ? 18.688 -0.2 16.938 1 52.88 89 GLN B C 1
ATOM 2065 O O . GLN B 1 89 ? 18.672 -1.342 17.391 1 52.88 89 GLN B O 1
ATOM 2070 N N . GLU B 1 90 ? 17.688 0.49 16.797 1 50.69 90 GLU B N 1
ATOM 2071 C CA . GLU B 1 90 ? 16.406 -0.058 17.219 1 50.69 90 GLU B CA 1
ATOM 2072 C C . GLU B 1 90 ? 15.68 -0.731 16.062 1 50.69 90 GLU B C 1
ATOM 2074 O O . GLU B 1 90 ? 15.578 -0.161 14.969 1 50.69 90 GLU B O 1
ATOM 2079 N N . ARG B 1 91 ? 15.688 -2.025 16.062 1 47.62 91 ARG B N 1
ATOM 2080 C CA . ARG B 1 91 ? 15.023 -2.893 15.094 1 47.62 91 ARG B CA 1
ATOM 2081 C C . ARG B 1 91 ? 13.508 -2.701 15.133 1 47.62 91 ARG B C 1
ATOM 2083 O O . ARG B 1 91 ? 12.953 -2.344 16.172 1 47.62 91 ARG B O 1
ATOM 2090 N N . ASP B 1 92 ? 12.953 -2.412 13.984 1 51.75 92 ASP B N 1
ATOM 2091 C CA . ASP B 1 92 ? 11.5 -2.303 13.992 1 51.75 92 ASP B CA 1
ATOM 2092 C C . ASP B 1 92 ? 10.859 -3.502 14.688 1 51.75 92 ASP B C 1
ATOM 2094 O O . ASP B 1 92 ? 11.352 -4.629 14.57 1 51.75 92 ASP B O 1
ATOM 2098 N N . ASP B 1 93 ? 10.18 -3.191 15.664 1 46.88 93 ASP B N 1
ATOM 2099 C CA . ASP B 1 93 ? 9.594 -4.238 16.5 1 46.88 93 ASP B CA 1
ATOM 2100 C C . ASP B 1 93 ? 8.859 -5.266 15.641 1 46.88 93 ASP B C 1
ATOM 2102 O O . ASP B 1 93 ? 8.68 -6.414 16.047 1 46.88 93 ASP B O 1
ATOM 2106 N N . ILE B 1 94 ? 8.305 -4.684 14.609 1 46 94 ILE B N 1
ATOM 2107 C CA . ILE B 1 94 ? 7.395 -5.617 13.961 1 46 94 ILE B CA 1
ATOM 2108 C C . ILE B 1 94 ? 8.172 -6.52 13 1 46 94 ILE B C 1
ATOM 2110 O O . ILE B 1 94 ? 7.988 -7.738 13 1 46 94 ILE B O 1
ATOM 2114 N N . TYR B 1 95 ? 8.93 -5.984 12.039 1 49.75 95 TYR B N 1
ATOM 2115 C CA . TYR B 1 95 ? 9.594 -6.867 11.086 1 49.75 95 TYR B CA 1
ATOM 2116 C C . TYR B 1 95 ? 11.086 -6.957 11.383 1 49.75 95 TYR B C 1
ATOM 2118 O O . TYR B 1 95 ? 11.852 -7.535 10.602 1 49.75 95 TYR B O 1
ATOM 2126 N N . ASP B 1 96 ? 11.352 -6.719 12.672 1 45.91 96 ASP B N 1
ATOM 2127 C CA . ASP B 1 96 ? 12.766 -6.824 13.023 1 45.91 96 ASP B CA 1
ATOM 2128 C C . ASP B 1 96 ? 13.648 -6.164 11.969 1 45.91 96 ASP B C 1
ATOM 2130 O O . ASP B 1 96 ? 14.773 -6.598 11.734 1 45.91 96 ASP B O 1
ATOM 2134 N N . ALA B 1 97 ? 12.906 -5.516 11.031 1 47.75 97 ALA B N 1
ATOM 2135 C CA . ALA B 1 97 ? 13.719 -4.859 10.008 1 47.75 97 ALA B CA 1
ATOM 2136 C C . ALA B 1 97 ? 14.422 -3.627 10.57 1 47.75 97 ALA B C 1
ATOM 2138 O O . ALA B 1 97 ? 13.883 -2.943 11.445 1 47.75 97 ALA B O 1
ATOM 2139 N N . PRO B 1 98 ? 15.664 -3.547 10.336 1 45.22 98 PRO B N 1
ATOM 2140 C CA . PRO B 1 98 ? 16.422 -2.404 10.852 1 45.22 98 PRO B CA 1
ATOM 2141 C C . PRO B 1 98 ? 15.734 -1.067 10.57 1 45.22 98 PRO B C 1
ATOM 2143 O O . PRO B 1 98 ? 15.078 -0.912 9.531 1 45.22 98 PRO B O 1
ATOM 2146 N N . GLY B 1 99 ? 15.281 -0.4 11.555 1 49.28 99 GLY B N 1
ATOM 2147 C CA . GLY B 1 99 ? 14.805 0.968 11.43 1 49.28 99 GLY B CA 1
ATOM 2148 C C . GLY B 1 99 ? 15.75 1.862 10.648 1 49.28 99 GLY B C 1
ATOM 2149 O O . GLY B 1 99 ? 16.969 1.703 10.734 1 49.28 99 GLY B O 1
ATOM 2150 N N . ASP B 1 100 ? 15.469 2.1 9.406 1 53.09 100 ASP B N 1
ATOM 2151 C CA . ASP B 1 100 ? 16.328 3.119 8.82 1 53.09 100 ASP B CA 1
ATOM 2152 C C . ASP B 1 100 ? 16.172 4.457 9.539 1 53.09 100 ASP B C 1
ATOM 2154 O O . ASP B 1 100 ? 15.18 4.668 10.258 1 53.09 100 ASP B O 1
ATOM 2158 N N . ASP B 1 101 ? 17.234 5.164 9.836 1 58.91 101 ASP B N 1
ATOM 2159 C CA . ASP B 1 101 ? 17.391 6.492 10.422 1 58.91 101 ASP B CA 1
ATOM 2160 C C . ASP B 1 101 ? 16.609 7.539 9.617 1 58.91 101 ASP B C 1
ATOM 2162 O O . ASP B 1 101 ? 17.031 8.688 9.516 1 58.91 101 ASP B O 1
ATOM 2166 N N . ASP B 1 102 ? 15.484 7.012 8.914 1 68.88 102 ASP B N 1
ATOM 2167 C CA . ASP B 1 102 ? 14.773 8.023 8.141 1 68.88 102 ASP B CA 1
ATOM 2168 C C . ASP B 1 102 ? 13.453 8.406 8.812 1 68.88 102 ASP B C 1
ATOM 2170 O O . ASP B 1 102 ? 12.82 7.574 9.469 1 68.88 102 ASP B O 1
ATOM 2174 N N . PRO B 1 103 ? 13.188 9.742 8.781 1 83.19 103 PRO B N 1
ATOM 2175 C CA . PRO B 1 103 ? 11.875 10.148 9.297 1 83.19 103 PRO B CA 1
ATOM 2176 C C . PRO B 1 103 ? 10.719 9.414 8.609 1 83.19 103 PRO B C 1
ATOM 2178 O O . PRO B 1 103 ? 10.875 8.922 7.492 1 83.19 103 PRO B O 1
ATOM 2181 N N . LEU B 1 104 ? 9.664 9.289 9.312 1 90.12 104 LEU B N 1
ATOM 2182 C CA . LEU B 1 104 ? 8.469 8.625 8.789 1 90.12 104 LEU B CA 1
ATOM 2183 C C . LEU B 1 104 ? 7.863 9.438 7.648 1 90.12 104 LEU B C 1
ATOM 2185 O O . LEU B 1 104 ? 7.656 10.648 7.781 1 90.12 104 LEU B O 1
ATOM 2189 N N . ASP B 1 105 ? 7.617 8.836 6.52 1 92.25 105 ASP B N 1
ATOM 2190 C CA . ASP B 1 105 ? 7.062 9.461 5.32 1 92.25 105 ASP B CA 1
ATOM 2191 C C . ASP B 1 105 ? 5.582 9.773 5.5 1 92.25 105 ASP B C 1
ATOM 2193 O O . ASP B 1 105 ? 4.859 9.039 6.176 1 92.25 105 ASP B O 1
ATOM 2197 N N . VAL B 1 106 ? 5.203 10.867 4.82 1 96.5 106 VAL B N 1
ATOM 2198 C CA . VAL B 1 106 ? 3.816 11.32 4.855 1 96.5 106 VAL B CA 1
ATOM 2199 C C . VAL B 1 106 ? 3.287 11.477 3.432 1 96.5 106 VAL B C 1
ATOM 2201 O O . VAL B 1 106 ? 3.971 12.023 2.566 1 96.5 106 VAL B O 1
ATOM 2204 N N . ILE B 1 107 ? 2.141 10.891 3.15 1 96.44 107 ILE B N 1
ATOM 2205 C CA . ILE B 1 107 ? 1.354 11.148 1.947 1 96.44 107 ILE B CA 1
ATOM 2206 C C . ILE B 1 107 ? 0.15 12.016 2.293 1 96.44 107 ILE B C 1
ATOM 2208 O O . ILE B 1 107 ? -0.781 11.562 2.963 1 96.44 107 ILE B O 1
ATOM 2212 N N . ASP B 1 108 ? 0.184 13.258 1.882 1 98.25 108 ASP B N 1
ATOM 2213 C CA . ASP B 1 108 ? -0.908 14.203 2.09 1 98.25 108 ASP B CA 1
ATOM 2214 C C . ASP B 1 108 ? -1.868 14.203 0.903 1 98.25 108 ASP B C 1
ATOM 2216 O O . ASP B 1 108 ? -1.49 14.578 -0.209 1 98.25 108 ASP B O 1
ATOM 2220 N N . LEU B 1 109 ? -3.174 13.836 1.116 1 97.75 109 LEU B N 1
ATOM 2221 C CA . LEU B 1 109 ? -4.176 13.625 0.074 1 97.75 109 LEU B CA 1
ATOM 2222 C C . LEU B 1 109 ? -4.785 14.953 -0.364 1 97.75 109 LEU B C 1
ATOM 2224 O O . LEU B 1 109 ? -5.582 14.992 -1.304 1 97.75 109 LEU B O 1
ATOM 2228 N N . SER B 1 110 ? -4.418 15.992 0.318 1 97.19 110 SER B N 1
ATOM 2229 C CA . SER B 1 110 ? -5.059 17.266 0.024 1 97.19 110 SER B CA 1
ATOM 2230 C C . SER B 1 110 ? -4.883 17.656 -1.442 1 97.19 110 SER B C 1
ATOM 2232 O O . SER B 1 110 ? -3.812 17.438 -2.02 1 97.19 110 SER B O 1
ATOM 2234 N N . PRO B 1 111 ? -5.965 18.188 -2.025 1 96.12 111 PRO B N 1
ATOM 2235 C CA . PRO B 1 111 ? -5.902 18.531 -3.447 1 96.12 111 PRO B CA 1
ATOM 2236 C C . PRO B 1 111 ? -5.152 19.828 -3.711 1 96.12 111 PRO B C 1
ATOM 2238 O O . PRO B 1 111 ? -4.895 20.172 -4.867 1 96.12 111 PRO B O 1
ATOM 2241 N N . GLN B 1 112 ? -4.828 20.594 -2.748 1 97.25 112 GLN B N 1
ATOM 2242 C CA . GLN B 1 112 ? -4.078 21.844 -2.902 1 97.25 112 GLN B CA 1
ATOM 2243 C C . GLN B 1 112 ? -2.576 21.594 -2.805 1 97.25 112 GLN B C 1
ATOM 2245 O O . GLN B 1 112 ? -2.127 20.781 -1.99 1 97.25 112 GLN B O 1
ATOM 2250 N N . VAL B 1 113 ? -1.849 22.328 -3.566 1 97.06 113 VAL B N 1
ATOM 2251 C CA . VAL B 1 113 ? -0.393 22.234 -3.57 1 97.06 113 VAL B CA 1
ATOM 2252 C C . VAL B 1 113 ? 0.167 22.797 -2.268 1 97.06 113 VAL B C 1
ATOM 2254 O O . VAL B 1 113 ? -0.229 23.891 -1.834 1 97.06 113 VAL B O 1
ATOM 2257 N N . VAL B 1 114 ? 0.993 22.062 -1.604 1 97.25 114 VAL B N 1
ATOM 2258 C CA . VAL B 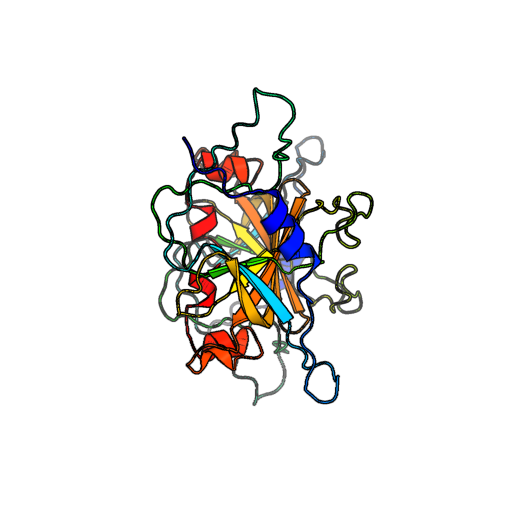1 114 ? 1.736 22.531 -0.435 1 97.25 114 VAL B CA 1
ATOM 2259 C C . VAL B 1 114 ? 3.195 22.766 -0.813 1 97.25 114 VAL B C 1
ATOM 2261 O O . VAL B 1 114 ? 3.85 21.891 -1.387 1 97.25 114 VAL B O 1
ATOM 2264 N N . GLY B 1 115 ? 3.734 23.891 -0.525 1 95.12 115 GLY B N 1
ATOM 2265 C CA . GLY B 1 115 ? 5.082 24.281 -0.917 1 95.12 115 GLY B CA 1
ATOM 2266 C C . GLY B 1 115 ? 6.16 23.453 -0.235 1 95.12 115 GLY B C 1
ATOM 2267 O O . GLY B 1 115 ? 5.953 22.953 0.869 1 95.12 115 GLY B O 1
ATOM 2268 N N . VAL B 1 116 ? 7.34 23.375 -0.902 1 92.5 116 VAL B N 1
ATOM 2269 C CA . VAL B 1 116 ? 8.492 22.672 -0.337 1 92.5 116 VAL B CA 1
ATOM 2270 C C . VAL B 1 116 ? 8.914 23.344 0.962 1 92.5 116 VAL B C 1
ATOM 2272 O O . VAL B 1 116 ? 9.031 24.578 1.022 1 92.5 116 VAL B O 1
ATOM 2275 N N . GLY B 1 117 ? 9.156 22.594 2.008 1 91.88 117 GLY B N 1
ATOM 2276 C CA . GLY B 1 117 ? 9.633 23.125 3.273 1 91.88 117 GLY B CA 1
ATOM 2277 C C . GLY B 1 117 ? 8.523 23.625 4.172 1 91.88 117 GLY B C 1
ATOM 2278 O O . GLY B 1 117 ? 8.758 23.938 5.344 1 91.88 117 GLY B O 1
ATOM 2279 N N . LYS B 1 118 ? 7.324 23.688 3.643 1 95.31 118 LYS B N 1
ATOM 2280 C CA . LYS B 1 118 ? 6.203 24.156 4.453 1 95.31 118 LYS B CA 1
ATOM 2281 C C . LYS B 1 118 ? 5.859 23.156 5.547 1 95.31 118 LYS B C 1
ATOM 2283 O O . LYS B 1 118 ? 5.883 21.938 5.316 1 95.31 118 LYS B O 1
ATOM 2288 N N . ILE B 1 119 ? 5.672 23.672 6.758 1 96.56 119 ILE B N 1
ATOM 2289 C CA . ILE B 1 119 ? 5.156 22.891 7.875 1 96.56 119 ILE B CA 1
ATOM 2290 C C . ILE B 1 119 ? 3.635 23 7.926 1 96.56 119 ILE B C 1
ATOM 2292 O O . ILE B 1 119 ? 3.082 24.094 7.934 1 96.56 119 ILE B O 1
ATOM 2296 N N . ALA B 1 120 ? 2.926 21.875 7.941 1 97.69 120 ALA B N 1
ATOM 2297 C CA . ALA B 1 120 ? 1.466 21.875 7.93 1 97.69 120 ALA B CA 1
ATOM 2298 C C . ALA B 1 120 ? 0.907 20.984 9.031 1 97.69 120 ALA B C 1
ATOM 2300 O O . ALA B 1 120 ? 1.521 19.984 9.398 1 97.69 120 ALA B O 1
ATOM 2301 N N . CYS B 1 121 ? -0.248 21.375 9.602 1 98.19 121 CYS B N 1
ATOM 2302 C CA . CYS B 1 121 ? -0.987 20.531 10.523 1 98.19 121 CYS B CA 1
ATOM 2303 C C . CYS B 1 121 ? -1.81 19.484 9.766 1 98.19 121 CYS B C 1
ATOM 2305 O O . CYS B 1 121 ? -2.428 19.812 8.75 1 98.19 121 CYS B O 1
ATOM 2307 N N . CYS B 1 122 ? -1.704 18.297 10.25 1 98.69 122 CYS B N 1
ATOM 2308 C CA . CYS B 1 122 ? -2.408 17.25 9.516 1 98.69 122 CYS B CA 1
ATOM 2309 C C . CYS B 1 122 ? -3.057 16.266 10.484 1 98.69 122 CYS B C 1
ATOM 2311 O O . CYS B 1 122 ? -2.74 16.25 11.672 1 98.69 122 CYS B O 1
ATOM 2313 N N . ARG B 1 123 ? -4 15.562 9.977 1 98.56 123 ARG B N 1
ATOM 2314 C CA . ARG B 1 123 ? -4.645 14.445 10.656 1 98.56 123 ARG B CA 1
ATOM 2315 C C . ARG B 1 123 ? -4.309 13.125 9.969 1 98.56 123 ARG B C 1
ATOM 2317 O O . ARG B 1 123 ? -4.539 12.969 8.773 1 98.56 123 ARG B O 1
ATOM 2324 N N . PRO B 1 124 ? -3.691 12.164 10.719 1 98.12 124 PRO B N 1
ATOM 2325 C CA . PRO B 1 124 ? -3.504 10.828 10.148 1 98.12 124 PRO B CA 1
ATOM 2326 C C . PRO B 1 124 ? -4.824 10.102 9.906 1 98.12 124 PRO B C 1
ATOM 2328 O O . PRO B 1 124 ? -5.727 10.156 10.742 1 98.12 124 PRO B O 1
ATOM 2331 N N . LEU B 1 125 ? -4.926 9.461 8.719 1 97.75 125 LEU B N 1
ATOM 2332 C CA . LEU B 1 125 ? -6.113 8.688 8.375 1 97.75 125 LEU B CA 1
ATOM 2333 C C . LEU B 1 125 ? -5.812 7.191 8.391 1 97.75 125 LEU B C 1
ATOM 2335 O O . LEU B 1 125 ? -6.691 6.379 8.68 1 97.75 125 LEU B O 1
ATOM 2339 N N . GLY B 1 126 ? -4.699 6.824 8.062 1 96.38 126 GLY B N 1
ATOM 2340 C CA . GLY B 1 126 ? -4.238 5.453 7.891 1 96.38 126 GLY B CA 1
ATOM 2341 C C . GLY B 1 126 ? -2.775 5.359 7.504 1 96.38 126 GLY B C 1
ATOM 2342 O O . GLY B 1 126 ? -2.033 6.34 7.613 1 96.38 126 GLY B O 1
ATOM 2343 N N . ALA B 1 127 ? -2.289 4.191 7.219 1 95.06 127 ALA B N 1
ATOM 2344 C CA . ALA B 1 127 ? -0.907 3.951 6.809 1 95.06 127 ALA B CA 1
ATOM 2345 C C . ALA B 1 127 ? -0.837 2.9 5.703 1 95.06 127 ALA B C 1
ATOM 2347 O O . ALA B 1 127 ? -1.732 2.062 5.578 1 95.06 127 ALA B O 1
ATOM 2348 N N . VAL B 1 128 ? 0.141 3.055 4.902 1 90.69 128 VAL B N 1
ATOM 2349 C CA . VAL B 1 128 ? 0.436 2.064 3.873 1 90.69 128 VAL B CA 1
ATOM 2350 C C . VAL B 1 128 ? 1.879 1.586 4.012 1 90.69 128 VAL B C 1
ATOM 2352 O O . VAL B 1 128 ? 2.758 2.354 4.414 1 90.69 128 VAL B O 1
ATOM 2355 N N . CYS B 1 129 ? 2.102 0.323 3.744 1 90.31 129 CYS B N 1
ATOM 2356 C CA . CYS B 1 129 ? 3.428 -0.277 3.84 1 90.31 129 CYS B CA 1
ATOM 2357 C C . CYS B 1 129 ? 3.711 -1.172 2.641 1 90.31 129 CYS B C 1
ATOM 2359 O O . CYS B 1 129 ? 2.844 -1.933 2.209 1 90.31 129 CYS B O 1
ATOM 2361 N N . LEU B 1 130 ? 4.809 -0.977 2.012 1 88.38 130 LEU B N 1
ATOM 2362 C CA . LEU B 1 130 ? 5.336 -1.92 1.03 1 88.38 130 LEU B CA 1
ATOM 2363 C C . LEU B 1 130 ? 6.523 -2.691 1.599 1 88.38 130 LEU B C 1
ATOM 2365 O O . LEU B 1 130 ? 7.469 -2.092 2.115 1 88.38 130 LEU B O 1
ATOM 2369 N N . ILE B 1 131 ? 6.434 -3.969 1.645 1 88.31 131 ILE B N 1
ATOM 2370 C CA . ILE B 1 131 ? 7.555 -4.812 2.047 1 88.31 131 ILE B CA 1
ATOM 2371 C C . ILE B 1 131 ? 8.25 -5.371 0.808 1 88.31 131 ILE B C 1
ATOM 2373 O O . ILE B 1 131 ? 7.609 -5.977 -0.052 1 88.31 131 ILE B O 1
ATOM 2377 N N . ASP B 1 132 ? 9.531 -5.098 0.704 1 84.81 132 ASP B N 1
ATOM 2378 C CA . ASP B 1 132 ? 10.367 -5.586 -0.389 1 84.81 132 ASP B CA 1
ATOM 2379 C C . ASP B 1 132 ? 11.734 -6.031 0.123 1 84.81 132 ASP B C 1
ATOM 2381 O O . ASP B 1 132 ? 12.461 -5.25 0.736 1 84.81 132 ASP B O 1
ATOM 2385 N N . GLU B 1 133 ? 12.078 -7.332 -0.222 1 86.69 133 GLU B N 1
ATOM 2386 C CA . GLU B 1 133 ? 13.375 -7.887 0.143 1 86.69 133 GLU B CA 1
ATOM 2387 C C . GLU B 1 133 ? 13.68 -7.656 1.622 1 86.69 133 GLU B C 1
ATOM 2389 O O . GLU B 1 133 ? 14.773 -7.211 1.976 1 86.69 133 GLU B O 1
ATOM 2394 N N . GLY B 1 134 ? 12.625 -7.887 2.387 1 82.88 134 GLY B N 1
ATOM 2395 C CA . GLY B 1 134 ? 12.781 -7.824 3.832 1 82.88 134 GLY B CA 1
ATOM 2396 C C . GLY B 1 134 ? 12.742 -6.406 4.375 1 82.88 134 GLY B C 1
ATOM 2397 O O . GLY B 1 134 ? 12.953 -6.188 5.57 1 82.88 134 GLY B O 1
ATOM 2398 N N . GLN B 1 135 ? 12.57 -5.422 3.586 1 81.75 135 GLN B N 1
ATOM 2399 C CA . GLN B 1 135 ? 12.523 -4.031 4.027 1 81.75 135 GLN B CA 1
ATOM 2400 C C . GLN B 1 135 ? 11.102 -3.479 3.947 1 81.75 135 GLN B C 1
ATOM 2402 O O . GLN B 1 135 ? 10.43 -3.613 2.92 1 81.75 135 GLN B O 1
ATOM 2407 N N . ALA B 1 136 ? 10.711 -2.947 5.09 1 85.81 136 ALA B N 1
ATOM 2408 C CA . ALA B 1 136 ? 9.398 -2.309 5.145 1 85.81 136 ALA B CA 1
ATOM 2409 C C . ALA B 1 136 ? 9.508 -0.802 4.926 1 85.81 136 ALA B C 1
ATOM 2411 O O . ALA B 1 136 ? 10.398 -0.152 5.484 1 85.81 136 ALA B O 1
ATOM 2412 N N . ASP B 1 137 ? 8.672 -0.277 4.059 1 84 137 ASP B N 1
ATOM 2413 C CA . ASP B 1 137 ? 8.555 1.16 3.83 1 84 137 ASP B CA 1
ATOM 2414 C C . ASP B 1 137 ? 7.172 1.672 4.234 1 84 137 ASP B C 1
ATOM 2416 O O . ASP B 1 137 ? 6.203 1.516 3.49 1 84 137 ASP B O 1
ATOM 2420 N N . TRP B 1 138 ? 7.125 2.283 5.426 1 89.69 138 TRP B N 1
ATOM 2421 C CA . TRP B 1 138 ? 5.867 2.787 5.969 1 89.69 138 TRP B CA 1
ATOM 2422 C C . TRP B 1 138 ? 5.648 4.242 5.57 1 89.69 138 TRP B C 1
ATOM 2424 O O . TRP B 1 138 ? 6.574 5.055 5.625 1 89.69 138 TRP B O 1
ATOM 2434 N N . LYS B 1 139 ? 4.469 4.527 5.102 1 91 139 LYS B N 1
ATOM 2435 C CA . LYS B 1 139 ? 4.031 5.887 4.805 1 91 139 LYS B CA 1
ATOM 2436 C C . LYS B 1 139 ? 2.682 6.188 5.453 1 91 139 LYS B C 1
ATOM 2438 O O . LYS B 1 139 ? 1.756 5.375 5.375 1 91 139 LYS B O 1
ATOM 2443 N N . ILE B 1 140 ? 2.59 7.289 6.18 1 96.38 140 ILE B N 1
ATOM 2444 C CA . ILE B 1 140 ? 1.346 7.688 6.828 1 96.38 140 ILE B CA 1
ATOM 2445 C C . ILE B 1 140 ? 0.508 8.523 5.863 1 96.38 140 ILE B C 1
ATOM 2447 O O . ILE B 1 140 ? 1.021 9.453 5.23 1 96.38 140 ILE B O 1
ATOM 2451 N N . ILE B 1 141 ? -0.74 8.133 5.703 1 97.19 141 ILE B N 1
ATOM 2452 C CA . ILE B 1 141 ? -1.693 8.875 4.887 1 97.19 141 ILE B CA 1
ATOM 2453 C C . ILE B 1 141 ? -2.389 9.938 5.738 1 97.19 141 ILE B C 1
ATOM 2455 O O . ILE B 1 141 ? -2.959 9.617 6.785 1 97.19 141 ILE B O 1
ATOM 2459 N N . VAL B 1 142 ? -2.328 11.195 5.305 1 98.56 142 VAL B N 1
ATOM 2460 C CA . VAL B 1 142 ? -2.889 12.266 6.121 1 98.56 142 VAL B CA 1
ATOM 2461 C C . VAL B 1 142 ? -3.729 13.195 5.25 1 98.56 142 VAL B C 1
ATOM 2463 O O . VAL B 1 142 ? -3.715 13.086 4.02 1 98.56 142 VAL B O 1
ATOM 2466 N N . VAL B 1 143 ? -4.523 14 5.859 1 98.62 143 VAL B N 1
ATOM 2467 C CA . VAL B 1 143 ? -5.082 15.195 5.246 1 98.62 143 VAL B CA 1
ATOM 2468 C C . VAL B 1 143 ? -4.566 16.438 5.973 1 98.62 143 VAL B C 1
ATOM 2470 O O . VAL B 1 143 ? -4.41 16.422 7.195 1 98.62 143 VAL B O 1
ATOM 2473 N N . ASN B 1 144 ? -4.227 17.453 5.215 1 98.69 144 ASN B N 1
ATOM 2474 C CA . ASN B 1 144 ? -3.865 18.766 5.746 1 98.69 144 ASN B CA 1
ATOM 2475 C C . ASN B 1 144 ? -5.082 19.516 6.285 1 98.69 144 ASN B C 1
ATOM 2477 O O . ASN B 1 144 ? -5.988 19.859 5.527 1 98.69 144 ASN B O 1
ATOM 2481 N N . THR B 1 145 ? -5.113 19.781 7.582 1 98.25 145 THR B N 1
ATOM 2482 C CA . THR B 1 145 ? -6.305 20.328 8.219 1 98.25 145 THR B CA 1
ATOM 2483 C C . THR B 1 145 ? -6.344 21.844 8.07 1 98.25 145 THR B C 1
ATOM 2485 O O . THR B 1 145 ? -7.336 22.484 8.422 1 98.25 145 THR B O 1
ATOM 2488 N N . GLU B 1 146 ? -5.297 22.438 7.516 1 97.5 146 GLU B N 1
ATOM 2489 C CA . GLU B 1 146 ? -5.203 23.891 7.375 1 97.5 146 GLU B CA 1
ATOM 2490 C C . GLU B 1 146 ? -5.746 24.344 6.023 1 97.5 146 GLU B C 1
ATOM 2492 O O . GLU B 1 146 ? -5.875 25.547 5.773 1 97.5 146 GLU B O 1
ATOM 2497 N N . LEU B 1 147 ? -6.035 23.438 5.16 1 96.12 147 LEU B N 1
ATOM 2498 C CA . LEU B 1 147 ? -6.461 23.781 3.809 1 96.12 147 LEU B CA 1
ATOM 2499 C C . LEU B 1 147 ? -7.98 23.812 3.709 1 96.12 147 LEU B C 1
ATOM 2501 O O . LEU B 1 147 ? -8.68 23.266 4.566 1 96.12 147 LEU B O 1
ATOM 2505 N N . GLU B 1 148 ? -8.453 24.469 2.682 1 94.31 148 GLU B N 1
ATOM 2506 C CA . GLU B 1 148 ? -9.891 24.594 2.467 1 94.31 148 GLU B CA 1
ATOM 2507 C C . GLU B 1 148 ? -10.461 23.344 1.795 1 94.31 148 GLU B C 1
ATOM 2509 O O . GLU B 1 148 ? -9.734 22.609 1.119 1 94.31 148 GLU B O 1
ATOM 2514 N N . GLY B 1 149 ? -11.828 23.094 2.07 1 95.44 149 GLY B N 1
ATOM 2515 C CA . GLY B 1 149 ? -12.523 22 1.405 1 95.44 149 GLY B CA 1
ATOM 2516 C C . GLY B 1 149 ? -12.891 20.859 2.344 1 95.44 149 GLY B C 1
ATOM 2517 O O . GLY B 1 149 ? -12.328 20.75 3.436 1 95.44 149 GLY B O 1
ATOM 2518 N N . PRO B 1 150 ? -13.742 20.062 1.972 1 97.44 150 PRO B N 1
ATOM 2519 C CA . PRO B 1 150 ? -14.312 19.031 2.844 1 97.44 150 PRO B CA 1
ATOM 2520 C C . PRO B 1 150 ? -13.305 17.938 3.193 1 97.44 150 PRO B C 1
ATOM 2522 O O . PRO B 1 150 ? -13.406 17.312 4.254 1 97.44 150 PRO B O 1
ATOM 2525 N N . LEU B 1 151 ? -12.32 17.688 2.311 1 97.69 151 LEU B N 1
ATOM 2526 C CA . LEU B 1 151 ? -11.383 16.594 2.555 1 97.69 151 LEU B CA 1
ATOM 2527 C C . LEU B 1 151 ? -10.555 16.859 3.807 1 97.69 151 LEU B C 1
ATOM 2529 O O . LEU B 1 151 ? -10.164 15.93 4.512 1 97.69 151 LEU B O 1
ATOM 2533 N N . ALA B 1 152 ? -10.328 18.125 4.117 1 97.81 152 ALA B N 1
ATOM 2534 C CA . ALA B 1 152 ? -9.555 18.516 5.293 1 97.81 152 ALA B CA 1
ATOM 2535 C C . ALA B 1 152 ? -10.227 18.031 6.578 1 97.81 152 ALA B C 1
ATOM 2537 O O . ALA B 1 152 ? -9.578 17.953 7.625 1 97.81 152 ALA B O 1
ATOM 2538 N N . SER B 1 153 ? -11.516 17.641 6.527 1 97.44 153 SER B N 1
ATOM 2539 C CA . SER B 1 153 ? -12.242 17.234 7.723 1 97.44 153 SER B CA 1
ATOM 2540 C C . SER B 1 153 ? -12.344 15.719 7.824 1 97.44 153 SER B C 1
ATOM 2542 O O . SER B 1 153 ? -12.867 15.188 8.805 1 97.44 153 SER B O 1
ATOM 2544 N N . ALA B 1 154 ? -11.836 15.008 6.816 1 97.69 154 ALA B N 1
ATOM 2545 C CA . ALA B 1 154 ? -11.906 13.555 6.844 1 97.69 154 ALA B CA 1
ATOM 2546 C C . ALA B 1 154 ? -11.18 12.984 8.062 1 97.69 154 ALA B C 1
ATOM 2548 O O . ALA B 1 154 ? -10.109 13.469 8.438 1 97.69 154 ALA B O 1
ATOM 2549 N N . ARG B 1 155 ? -11.742 11.898 8.648 1 97.19 155 ARG B N 1
ATOM 2550 C CA . ARG B 1 155 ? -11.164 11.336 9.859 1 97.19 155 ARG B CA 1
ATOM 2551 C C . ARG B 1 155 ? -10.797 9.867 9.664 1 97.19 155 ARG B C 1
ATOM 2553 O O . ARG B 1 155 ? -10.328 9.203 10.594 1 97.19 155 ARG B O 1
ATOM 2560 N N . SER B 1 156 ? -11.078 9.344 8.5 1 95.25 156 SER B N 1
ATOM 2561 C CA . SER B 1 156 ? -10.734 7.973 8.133 1 95.25 156 SER B CA 1
ATOM 2562 C C . SER B 1 156 ? -10.539 7.832 6.629 1 95.25 156 SER B C 1
ATOM 2564 O O . SER B 1 156 ? -10.883 8.734 5.867 1 95.25 156 SER B O 1
ATOM 2566 N N . ILE B 1 157 ? -9.875 6.797 6.242 1 93.44 157 ILE B N 1
ATOM 2567 C CA . ILE B 1 157 ? -9.703 6.492 4.824 1 93.44 157 ILE B CA 1
ATOM 2568 C C . ILE B 1 157 ? -11.078 6.379 4.156 1 93.44 157 ILE B C 1
ATOM 2570 O O . ILE B 1 157 ? -11.281 6.906 3.062 1 93.44 157 ILE B O 1
ATOM 2574 N N . GLU B 1 158 ? -12 5.758 4.855 1 90.62 158 GLU B N 1
ATOM 2575 C CA . GLU B 1 158 ? -13.359 5.605 4.336 1 90.62 158 GLU B CA 1
ATOM 2576 C C . GLU B 1 158 ? -14.016 6.961 4.105 1 90.62 158 GLU B C 1
ATOM 2578 O O . GLU B 1 158 ? -14.617 7.195 3.053 1 90.62 158 GLU B O 1
ATOM 2583 N N . GLU B 1 159 ? -13.914 7.801 5.078 1 94.12 159 GLU B N 1
ATOM 2584 C CA . GLU B 1 159 ? -14.5 9.133 4.941 1 94.12 159 GLU B CA 1
ATOM 2585 C C . GLU B 1 159 ? -13.836 9.914 3.814 1 94.12 159 GLU B C 1
ATOM 2587 O O . GLU B 1 159 ? -14.516 10.609 3.051 1 94.12 159 GLU B O 1
ATOM 2592 N N . ALA B 1 160 ? -12.5 9.781 3.695 1 96.12 160 ALA B N 1
ATOM 2593 C CA . ALA B 1 160 ? -11.789 10.453 2.613 1 96.12 160 ALA B CA 1
ATOM 2594 C C . ALA B 1 160 ? -12.289 9.984 1.251 1 96.12 160 ALA B C 1
ATOM 2596 O O . ALA B 1 160 ? -12.461 10.789 0.333 1 96.12 160 ALA B O 1
ATOM 2597 N N . GLU B 1 161 ? -12.5 8.648 1.128 1 91.12 161 GLU B N 1
ATOM 2598 C CA . GLU B 1 161 ? -12.984 8.094 -0.132 1 91.12 161 GLU B CA 1
ATOM 2599 C C . GLU B 1 161 ? -14.391 8.602 -0.447 1 91.12 161 GLU B C 1
ATOM 2601 O O . GLU B 1 161 ? -14.711 8.867 -1.606 1 91.12 161 GLU B O 1
ATOM 2606 N N . ARG B 1 162 ? -15.234 8.68 0.556 1 92.06 162 ARG B N 1
ATOM 2607 C CA . ARG B 1 162 ? -16.594 9.203 0.362 1 92.06 162 ARG B CA 1
ATOM 2608 C C . ARG B 1 162 ? -16.547 10.648 -0.104 1 92.06 162 ARG B C 1
ATOM 2610 O O . ARG B 1 162 ? -17.297 11.039 -1.006 1 92.06 162 ARG B O 1
ATOM 2617 N N . ILE B 1 163 ? -15.719 11.445 0.5 1 95.56 163 ILE B N 1
ATOM 2618 C CA . ILE B 1 163 ? -15.625 12.875 0.224 1 95.56 163 ILE B CA 1
ATOM 2619 C C . ILE B 1 163 ? -14.992 13.102 -1.145 1 95.56 163 ILE B C 1
ATOM 2621 O O . ILE B 1 163 ? -15.414 13.969 -1.903 1 95.56 163 ILE B O 1
ATOM 2625 N N . ALA B 1 164 ? -13.945 12.297 -1.485 1 94.5 164 ALA B N 1
ATOM 2626 C CA . ALA B 1 164 ? -13.195 12.414 -2.732 1 94.5 164 ALA B CA 1
ATOM 2627 C C . ALA B 1 164 ? -12.953 11.039 -3.359 1 94.5 164 ALA B C 1
ATOM 2629 O O . ALA B 1 164 ? -11.836 10.516 -3.307 1 94.5 164 ALA B O 1
ATOM 2630 N N . PRO B 1 165 ? -13.984 10.523 -4.055 1 89.31 165 PRO B N 1
ATOM 2631 C CA . PRO B 1 165 ? -13.844 9.188 -4.652 1 89.31 165 PRO B CA 1
ATOM 2632 C C . PRO B 1 165 ? -12.672 9.102 -5.629 1 89.31 165 PRO B C 1
ATOM 2634 O O . PRO B 1 165 ? -12.484 9.992 -6.453 1 89.31 165 PRO B O 1
ATOM 2637 N N . GLY B 1 166 ? -11.812 8.023 -5.492 1 84.88 166 GLY B N 1
ATOM 2638 C CA . GLY B 1 166 ? -10.703 7.789 -6.402 1 84.88 166 GLY B CA 1
ATOM 2639 C C . GLY B 1 166 ? -9.414 8.453 -5.961 1 84.88 166 GLY B C 1
ATOM 2640 O O . GLY B 1 166 ? -8.344 8.172 -6.504 1 84.88 166 GLY B O 1
ATOM 2641 N N . ARG B 1 167 ? -9.5 9.344 -4.957 1 91.31 167 ARG B N 1
ATOM 2642 C CA . ARG B 1 167 ? -8.344 10.109 -4.527 1 91.31 167 ARG B CA 1
ATOM 2643 C C . ARG B 1 167 ? -7.281 9.211 -3.91 1 91.31 167 ARG B C 1
ATOM 2645 O O . ARG B 1 167 ? -6.086 9.359 -4.184 1 91.31 167 ARG B O 1
ATOM 2652 N N . ILE B 1 168 ? -7.715 8.281 -3.109 1 88.19 168 ILE B N 1
ATOM 2653 C CA . ILE B 1 168 ? -6.797 7.375 -2.434 1 88.19 168 ILE B CA 1
ATOM 2654 C C . ILE B 1 168 ? -6.133 6.453 -3.457 1 88.19 168 ILE B C 1
ATOM 2656 O O . ILE B 1 168 ? -4.914 6.266 -3.432 1 88.19 168 ILE B O 1
ATOM 2660 N N . GLU B 1 169 ? -6.914 5.965 -4.41 1 82.62 169 GLU B N 1
ATOM 2661 C CA . GLU B 1 169 ? -6.395 5.113 -5.477 1 82.62 169 GLU B CA 1
ATOM 2662 C C . GLU B 1 169 ? -5.332 5.84 -6.297 1 82.62 169 GLU B C 1
ATOM 2664 O O . GLU B 1 169 ? -4.277 5.277 -6.598 1 82.62 169 GLU B O 1
ATOM 2669 N N . LYS B 1 170 ? -5.598 7.031 -6.59 1 84.62 170 LYS B N 1
ATOM 2670 C CA . LYS B 1 170 ? -4.66 7.812 -7.391 1 84.62 170 LYS B CA 1
ATOM 2671 C C . LYS B 1 170 ? -3.373 8.086 -6.617 1 84.62 170 LYS B C 1
ATOM 2673 O O . LYS B 1 170 ? -2.291 8.148 -7.203 1 84.62 170 LYS B O 1
ATOM 2678 N N . ALA B 1 171 ? -3.5 8.234 -5.348 1 88.31 171 ALA B N 1
ATOM 2679 C CA . ALA B 1 171 ? -2.355 8.609 -4.523 1 88.31 171 ALA B CA 1
ATOM 2680 C C . ALA B 1 171 ? -1.449 7.41 -4.266 1 88.31 171 ALA B C 1
ATOM 2682 O O . ALA B 1 171 ? -0.237 7.562 -4.098 1 88.31 171 ALA B O 1
ATOM 2683 N N . LEU B 1 172 ? -2.051 6.23 -4.18 1 80.81 172 LEU B N 1
ATOM 2684 C CA . LEU B 1 172 ? -1.284 5.039 -3.83 1 80.81 172 LEU B CA 1
ATOM 2685 C C . LEU B 1 172 ? -0.876 4.27 -5.082 1 80.81 172 LEU B C 1
ATOM 2687 O O . LEU B 1 172 ? 0.205 3.68 -5.129 1 80.81 172 LEU B O 1
#

Sequence (344 aa):
PWYATPADASESMWHKVDLTVRDWLDEDTGLFRYVNEMPLGALQKFEVQTTLATNVIREDAKGSRKLQAFGKPVPFNYGCFPQTYRDPQERDDIYDAPGDDDPLDVIDLSPQVVGVGKIACCRPLGAVCLIDEGQADWKIIVVNTELEGPLASARSIEEAERIAPGRIEKALPWYATPADASESMWHKVDLTVRDWLDEDTGLFRYVNEMPLGALQKFEVQTTLATNVIREDAKGSRKLQAFGKPVPFNYGCFPQTYRDPQERDDIYDAPGDDDPLDVIDLSPQVVGVGKIACCRPLGAVCLIDEGQADWKIIVVNTELEGPLASARSIEEAERIAPGRIEKAL

Solvent-accessible surface area (backbone atoms only — not comparable to full-atom values): 19536 Å² total; per-residue (Å²): 133,81,81,71,73,66,65,65,60,58,59,50,48,40,73,65,44,66,35,66,38,60,48,98,85,69,41,79,68,78,33,32,33,32,36,27,63,38,28,38,55,40,63,58,74,71,67,70,80,72,66,73,81,91,86,74,92,75,76,78,72,82,68,78,78,62,76,66,64,79,71,52,56,38,69,29,24,30,30,28,33,35,80,43,55,33,56,58,85,44,47,32,83,70,71,61,24,65,27,57,66,49,51,42,34,32,40,27,67,45,91,65,71,45,56,65,70,39,75,44,47,25,35,74,26,34,35,38,32,45,36,43,88,77,38,75,48,61,32,37,32,27,26,40,53,81,50,86,64,74,57,32,68,43,74,31,54,68,48,34,37,70,72,39,72,62,50,63,59,63,53,77,133,81,82,71,72,68,65,67,60,59,59,50,48,40,72,66,43,65,34,66,40,60,46,100,84,69,42,79,68,78,33,31,31,34,37,27,64,39,28,39,57,40,62,58,77,69,68,73,81,74,77,74,82,91,88,77,90,79,73,78,79,82,68,80,78,62,79,64,66,80,72,53,54,37,70,30,23,29,29,27,33,35,80,44,55,33,56,59,85,44,50,32,83,70,72,63,25,66,27,57,66,49,52,42,33,31,41,28,67,45,89,66,71,45,56,66,70,39,74,44,49,25,36,74,27,35,35,36,33,43,34,44,88,76,38,74,48,63,32,38,32,27,25,39,54,81,50,88,64,72,60,33,69,42,73,32,57,67,48,33,37,71,73,39,72,62,51,63,61,64,54,78

pLDDT: mean 74.81, std 25.77, range [23.72, 98.69]

InterPro domains:
  IPR008162 Inorganic pyrophosphatase [PF00719] (35-162)
  IPR008162 Inorganic pyrophosphatase [PTHR10286] (12-146)
  IPR036649 Inorganic pyrophosphatase superfamily [G3DSA:3.90.80.10] (2-171)
  IPR036649 Inorganic pyrophosphatase superfamily [SSF50324] (5-170)

Foldseek 3Di:
DPPPPPPVVLVVVLQVDFQFDADPVRHTPQKGKWAWAAWFQDFDDPPPLPPDDDDPVCPDRDPCPVPPPGDGTAHFTKTFGGPQQDDQVDQDVPLSHRRHRDGAMETELDRDIDDHGDMFIWHFAAWDWDADPSDIRIYTYIYGLPDDDDLSVDRYPVSNCVRPPCSVVSND/DPPPPPPPVLVVVLQVDFQFDADPVRHTPQKGKWAWAAWFQDQDDPPPLPPDDDDDPCPDRDPCPPPRPGDGTAHFTKTFGGPQQDDQVDQDVPLSHRRHRDGAMETELDRDIDDHGDMFIWHFAAWDWDADPSDIRIYTYIYGLPDDDDLSVDRYPVSNCVRPPCSVVRND

Organism: Polarella glacialis (NCBI:txid89957)

Nearest PDB structures (foldseek):
  6c45-assembly2_C  TM=6.807E-01  e=1.105E-10  Homo sapiens
  2ik0-assembly1_B  TM=6.851E-01  e=2.341E-10  Saccharomyces cerevisiae
  1huj-asse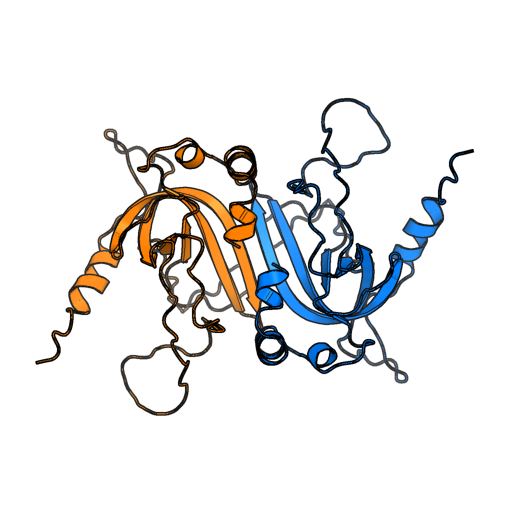mbly1_B  TM=6.749E-01  e=2.492E-10  Saccharomyces cerevisiae
  1wgi-assembly1_B  TM=6.869E-01  e=3.407E-10  Saccharomyces cerevisiae
  2ik9-assembly1_B  TM=6.623E-01  e=9.863E-10  Saccharomyces cerevisiae

Radius of gyration: 22.2 Å; Cα contacts (8 Å, |Δi|>4): 679; chains: 2; bounding box: 67×66×48 Å

Secondary structure (DSSP, 8-state):
------HHHHHHHHHHS-SEEE-TTS-EEEEEEEEEEE-TT-B--------SS--SS---SSS------TTPBPSSEEEE-TT----TTSB-TTT--B--S-PPEEEE--SS---TT-EEEEEEEEEEEEEETTEEEEEEEEEETTSSSGGGG--SHHHHHHHSTTHHHHH-/------HHHHHHHHHHS-SEEE-TTS-EEEEEEEEEEE-TT-B--------SS--SS---SSS------TTPBPSSEEEE-TT----TTSB-TTT--B--S-PPEEEE--SS---TT-EEEEEEEEEEEEEETTEEEEEEEEEETTSSSGGGG--SHHHHHHHSTTHHHHH-